Protein AF-A0A397GMY8-F1 (afdb_monomer_lite)

Organism: NCBI:txid1348612

Sequence (185 aa):
MIDEALAKQKSNYDAEIEKLRKEVQSSKAQKTQTPVPLTVEPVRQPRGPPSNLKTEEDYKNYYVAKILNDLGIYSNEDLDSHYPKKPFQRTNQSTRIDRIESKVDEIGQMTSQFGKMVLENQSGKPLKKSNRTQRYYPFQPIKQENYDYSNNEENSGYNEEDNIWYDDNSDVSLSSNEKKNRYYH

pLDDT: mean 70.12, std 17.94, range [33.12, 95.62]

Foldseek 3Di:
DVVVVVVVVVVVVVVVVVVVVVVVVVVVVPPDDDPDPPPPVPPDDPDDQAPPDDDPVSNVVLVVLVVCVVVVNHPPVNSCVSRPRDDDPPDPVVVVVVVVVVVVVVVVVVVVVVVVVVVVVVVPDDDPDDPPPPPDDDDDDDDDDDDPPPDDPPPQDQDPVVRDTDDPDDDDDDDDDDDDDDDDD

Structure (mmCIF, N/CA/C/O backbone):
data_AF-A0A397GMY8-F1
#
_entry.id   AF-A0A397GMY8-F1
#
loop_
_atom_site.group_PDB
_atom_site.id
_atom_site.type_symbol
_atom_site.label_atom_id
_atom_site.label_alt_id
_atom_site.label_comp_id
_atom_site.label_asym_id
_atom_site.label_entity_id
_atom_site.label_seq_id
_atom_site.pdbx_PDB_ins_code
_atom_site.Cartn_x
_atom_site.Cartn_y
_atom_site.Cartn_z
_atom_site.occupancy
_atom_site.B_iso_or_equiv
_atom_site.auth_seq_id
_atom_site.auth_comp_id
_atom_site.auth_asym_id
_atom_site.auth_atom_id
_atom_site.pdbx_PDB_model_num
ATOM 1 N N . MET A 1 1 ? -13.100 20.549 -62.071 1.00 59.94 1 MET A N 1
ATOM 2 C CA . MET A 1 1 ? -12.864 19.179 -61.552 1.00 59.94 1 MET A CA 1
ATOM 3 C C . MET A 1 1 ? -12.151 19.171 -60.200 1.00 59.94 1 MET A C 1
ATOM 5 O O . MET A 1 1 ? -12.573 18.412 -59.341 1.00 59.94 1 MET A O 1
ATOM 9 N N . ILE A 1 2 ? -11.120 19.998 -59.973 1.00 68.00 2 ILE A N 1
ATOM 10 C CA . ILE A 1 2 ? -10.393 20.038 -58.685 1.00 68.00 2 ILE A CA 1
ATOM 11 C C . ILE A 1 2 ? -11.270 20.588 -57.544 1.00 68.00 2 ILE A C 1
ATOM 13 O O . ILE A 1 2 ? -11.302 20.009 -56.461 1.00 68.00 2 ILE A O 1
ATOM 17 N N . ASP A 1 3 ? -12.053 21.637 -57.806 1.00 71.75 3 ASP A N 1
ATOM 18 C CA . ASP A 1 3 ? -12.891 22.273 -56.775 1.00 71.75 3 ASP A CA 1
ATOM 19 C C . ASP A 1 3 ? -14.032 21.371 -56.283 1.00 71.75 3 ASP A C 1
ATOM 21 O O . ASP A 1 3 ? -14.381 21.379 -55.105 1.00 71.75 3 ASP A O 1
ATOM 25 N N . GLU A 1 4 ? -14.573 20.534 -57.168 1.00 81.75 4 GLU A N 1
ATOM 26 C CA . GLU A 1 4 ? -15.649 19.592 -56.850 1.00 81.75 4 GLU A CA 1
ATOM 27 C C . GLU A 1 4 ? -15.143 18.409 -56.010 1.00 81.75 4 GLU A C 1
ATOM 29 O O . GLU A 1 4 ? -15.797 17.991 -55.054 1.00 81.75 4 GLU A O 1
ATOM 34 N N . ALA A 1 5 ? -13.934 17.916 -56.301 1.00 79.56 5 ALA A N 1
ATOM 35 C CA . ALA A 1 5 ? -13.281 16.889 -55.492 1.00 79.56 5 ALA A CA 1
ATOM 36 C C . ALA A 1 5 ? -12.968 17.400 -54.074 1.00 79.56 5 ALA A C 1
ATOM 38 O O . ALA A 1 5 ? -13.202 16.694 -53.091 1.00 79.56 5 ALA A O 1
ATOM 39 N N . LEU A 1 6 ? -12.509 18.650 -53.961 1.00 80.31 6 LEU A N 1
ATOM 40 C CA . LEU A 1 6 ? -12.202 19.288 -52.681 1.00 80.31 6 LEU A CA 1
ATOM 41 C C . LEU A 1 6 ? -13.476 19.573 -51.869 1.00 80.31 6 LEU A C 1
ATOM 43 O O . LEU A 1 6 ? -13.499 19.348 -50.657 1.00 80.31 6 LEU A O 1
ATOM 47 N N . ALA A 1 7 ? -14.560 19.997 -52.526 1.00 81.50 7 ALA A N 1
ATOM 48 C CA . ALA A 1 7 ? -15.867 20.169 -51.892 1.00 81.50 7 ALA A CA 1
ATOM 49 C C . ALA A 1 7 ? -16.423 18.841 -51.351 1.00 81.50 7 ALA A C 1
ATOM 51 O O . ALA A 1 7 ? -16.904 18.784 -50.218 1.00 81.50 7 ALA A O 1
ATOM 52 N N . LYS A 1 8 ? -16.288 17.751 -52.118 1.00 82.19 8 LYS A N 1
ATOM 53 C CA . LYS A 1 8 ? -16.722 16.410 -51.700 1.00 82.19 8 LYS A CA 1
ATOM 54 C C . LYS A 1 8 ? -15.912 15.886 -50.512 1.00 82.19 8 LYS A C 1
ATOM 56 O O . LYS A 1 8 ? -16.476 15.296 -49.596 1.00 82.19 8 LYS A O 1
ATOM 61 N N . GLN A 1 9 ? -14.605 16.148 -50.488 1.00 85.44 9 GLN A N 1
ATOM 62 C CA . GLN A 1 9 ? -13.745 15.762 -49.371 1.00 85.44 9 GLN A CA 1
ATOM 63 C C . GLN A 1 9 ? -14.105 16.522 -48.084 1.00 85.44 9 GLN A C 1
ATOM 65 O O . GLN A 1 9 ? -14.228 15.902 -47.031 1.00 85.44 9 GLN A O 1
ATOM 70 N N . LYS A 1 10 ? -14.340 17.839 -48.169 1.00 84.62 10 LYS A N 1
ATOM 71 C CA . LYS A 1 10 ? -14.802 18.644 -47.025 1.00 84.62 10 LYS A CA 1
ATOM 72 C C . LYS A 1 10 ? -16.139 18.143 -46.481 1.00 84.62 10 LYS A C 1
ATOM 74 O O . LYS A 1 10 ? -16.249 17.899 -45.286 1.00 84.62 10 LYS A O 1
ATOM 79 N N . SER A 1 11 ? -17.100 17.875 -47.366 1.00 85.81 11 SER A N 1
ATOM 80 C CA . SER A 1 11 ? -18.403 17.323 -46.978 1.00 85.81 11 SER A CA 1
ATOM 81 C C . SER A 1 11 ? -18.294 15.968 -46.272 1.00 85.81 11 SER A C 1
ATOM 83 O O . SER A 1 11 ? -19.071 15.703 -45.357 1.00 85.81 11 SER A O 1
ATOM 85 N N . ASN A 1 12 ? -17.357 15.107 -46.681 1.00 85.81 12 ASN A N 1
ATOM 86 C CA . ASN A 1 12 ? -17.141 13.815 -46.028 1.00 85.81 12 ASN A CA 1
ATOM 87 C C . ASN A 1 12 ? -16.571 13.986 -44.613 1.00 85.81 12 ASN A C 1
ATOM 89 O O . ASN A 1 12 ? -17.054 13.339 -43.685 1.00 85.81 12 ASN A O 1
ATOM 93 N N . TYR A 1 13 ? -15.591 14.879 -44.435 1.00 88.75 13 TYR A N 1
ATOM 94 C CA . TYR A 1 13 ? -15.030 15.162 -43.112 1.00 88.75 13 TYR A CA 1
ATOM 95 C C . TYR A 1 13 ? -16.052 15.809 -42.175 1.00 88.75 13 TYR A C 1
ATOM 97 O O . TYR A 1 13 ? -16.130 15.433 -41.007 1.00 88.75 13 TYR A O 1
ATOM 105 N N . ASP A 1 14 ? -16.876 16.730 -42.676 1.00 90.75 14 ASP A N 1
ATOM 106 C CA . ASP A 1 14 ? -17.918 17.371 -41.871 1.00 90.75 14 ASP A CA 1
ATOM 107 C C . ASP A 1 14 ? -18.963 16.351 -41.382 1.00 90.75 14 ASP A C 1
ATOM 109 O O . ASP A 1 14 ? -19.343 16.366 -40.208 1.00 90.75 14 ASP A O 1
ATOM 113 N N . ALA A 1 15 ? -19.363 15.406 -42.242 1.00 91.06 15 ALA A N 1
ATOM 114 C CA . ALA A 1 15 ? -20.276 14.323 -41.874 1.00 91.06 15 ALA A CA 1
ATOM 115 C C . ALA A 1 15 ? -19.675 13.381 -40.812 1.00 91.06 15 ALA A C 1
ATOM 117 O O . ALA A 1 15 ? -20.372 12.943 -39.891 1.00 91.06 15 ALA A O 1
ATOM 118 N N . GLU A 1 16 ? -18.378 13.084 -40.904 1.00 89.19 16 GLU A N 1
ATOM 119 C CA . GLU A 1 16 ? -17.671 12.236 -39.942 1.00 89.19 16 GLU A CA 1
ATOM 120 C C . GLU A 1 16 ? -17.516 12.922 -38.575 1.00 89.19 16 GLU A C 1
ATOM 122 O O . GLU A 1 16 ? -17.766 12.305 -37.536 1.00 89.19 16 GLU A O 1
ATOM 127 N N . ILE A 1 17 ? -17.216 14.225 -38.562 1.00 90.75 17 ILE A N 1
ATOM 128 C CA . ILE A 1 17 ? -17.173 15.032 -37.336 1.00 90.75 17 ILE A CA 1
ATOM 129 C C . ILE A 1 17 ? -18.554 15.086 -36.672 1.00 90.75 17 ILE A C 1
ATOM 131 O O . ILE A 1 17 ? -18.655 14.952 -35.449 1.00 90.75 17 ILE A O 1
ATOM 135 N N . GLU A 1 18 ? -19.629 15.268 -37.442 1.00 91.50 18 GLU A N 1
ATOM 136 C CA . GLU A 1 18 ? -20.986 15.299 -36.889 1.00 91.50 18 GLU A CA 1
ATOM 137 C C . GLU A 1 18 ? -21.390 13.939 -36.296 1.00 91.50 18 GLU A C 1
ATOM 139 O O . GLU A 1 18 ? -21.986 13.880 -35.216 1.00 91.50 18 GLU A O 1
ATOM 144 N N . LYS A 1 19 ? -21.006 12.837 -36.954 1.00 93.00 19 LYS A N 1
ATOM 145 C CA . LYS A 1 19 ? -21.222 11.473 -36.455 1.00 93.00 19 LYS A CA 1
ATOM 146 C C . LYS A 1 19 ? -20.486 11.230 -35.136 1.00 93.00 19 LYS A C 1
ATOM 148 O O . LYS A 1 19 ? -21.114 10.792 -34.173 1.00 93.00 19 LYS A O 1
ATOM 153 N N . LEU A 1 20 ? -19.201 11.583 -35.058 1.00 89.19 20 LEU A N 1
ATOM 154 C CA . LEU A 1 20 ? -18.403 11.458 -33.833 1.00 89.19 20 LEU A CA 1
ATOM 155 C C . LEU A 1 20 ? -18.984 12.296 -32.687 1.00 89.19 20 LEU A C 1
ATOM 157 O O . LEU A 1 20 ? -19.050 11.838 -31.548 1.00 89.19 20 LEU A O 1
ATOM 161 N N . ARG A 1 21 ? -19.474 13.510 -32.974 1.00 88.94 21 ARG A N 1
ATOM 162 C CA . ARG A 1 21 ? -20.148 14.350 -31.969 1.00 88.94 21 ARG A CA 1
ATOM 163 C C . ARG A 1 21 ? -21.420 13.692 -31.438 1.00 88.94 21 ARG A C 1
ATOM 165 O O . ARG A 1 21 ? -21.615 13.673 -30.223 1.00 88.94 21 ARG A O 1
ATOM 172 N N . LYS A 1 22 ? -22.252 13.125 -32.319 1.00 85.62 22 LYS A N 1
ATOM 173 C CA . LYS A 1 22 ? -23.475 12.400 -31.930 1.00 85.62 22 LYS A CA 1
ATOM 174 C C . LYS A 1 22 ? -23.156 11.156 -31.099 1.00 85.62 22 LYS A C 1
ATOM 176 O O . LYS A 1 22 ? -23.833 10.917 -30.105 1.00 85.62 22 LYS A O 1
ATOM 181 N N . GLU A 1 23 ? -22.104 10.416 -31.433 1.00 85.00 23 GLU A N 1
ATOM 182 C CA . GLU A 1 23 ? -21.654 9.241 -30.674 1.00 85.00 23 GLU A CA 1
ATOM 183 C C . GLU A 1 23 ? -21.132 9.612 -29.276 1.00 85.00 23 GLU A C 1
ATOM 185 O O . GLU A 1 23 ? -21.541 9.021 -28.275 1.00 85.00 23 GLU A O 1
ATOM 190 N N . VAL A 1 24 ? -20.315 10.666 -29.174 1.00 80.81 24 VAL A N 1
ATOM 191 C CA . VAL A 1 24 ? -19.826 11.199 -27.889 1.00 80.81 24 VAL A CA 1
ATOM 192 C C . VAL A 1 24 ? -20.966 11.775 -27.041 1.00 80.81 24 VAL A C 1
ATOM 194 O O . VAL A 1 24 ? -20.920 11.727 -25.813 1.00 80.81 24 VAL A O 1
ATOM 197 N N . GLN A 1 25 ? -22.004 12.333 -27.660 1.00 76.94 25 GLN A N 1
ATOM 198 C CA . GLN A 1 25 ? -23.170 12.835 -26.935 1.00 76.94 25 GLN A CA 1
ATOM 199 C C . GLN A 1 25 ? -24.112 11.697 -26.508 1.00 76.94 25 GLN A C 1
ATOM 201 O O . GLN A 1 25 ? -24.620 11.720 -25.387 1.00 76.94 25 GLN A O 1
ATOM 206 N N . SER A 1 26 ? -24.272 10.665 -27.340 1.00 70.75 26 SER A N 1
ATOM 207 C CA . SER A 1 26 ? -25.010 9.440 -27.010 1.00 70.75 26 SER A CA 1
ATOM 208 C C . SER A 1 26 ? -24.355 8.675 -25.855 1.00 70.75 26 SER A C 1
ATOM 210 O O . SER A 1 26 ? -25.053 8.223 -24.948 1.00 70.75 26 SER A O 1
ATOM 212 N N . SER A 1 27 ? -23.019 8.596 -25.814 1.00 60.44 27 SER A N 1
ATOM 213 C CA . SER A 1 27 ? -22.297 7.972 -24.693 1.00 60.44 27 SER A CA 1
ATOM 214 C C . SER A 1 27 ? -22.444 8.750 -23.379 1.00 60.44 27 SER A C 1
ATOM 216 O O . SER A 1 27 ? -22.433 8.156 -22.300 1.00 60.44 27 SER A O 1
ATOM 218 N N . LYS A 1 28 ? -22.665 10.071 -23.443 1.00 63.44 28 LYS A N 1
ATOM 219 C CA . LYS A 1 28 ? -23.006 10.891 -22.268 1.00 63.44 28 LYS A CA 1
ATOM 220 C C . LYS A 1 28 ? -24.454 10.693 -21.801 1.00 63.44 28 LYS A C 1
ATOM 222 O O . LYS A 1 28 ? -24.713 10.856 -20.612 1.00 63.44 28 LYS A O 1
ATOM 227 N N . ALA A 1 29 ? -25.375 10.322 -22.695 1.00 54.25 29 ALA A N 1
ATOM 228 C CA . ALA A 1 29 ? -26.804 10.184 -22.399 1.00 54.25 29 ALA A CA 1
ATOM 229 C C . ALA A 1 29 ? -27.218 8.812 -21.820 1.00 54.25 29 ALA A C 1
ATOM 231 O O . ALA A 1 29 ? -28.279 8.719 -21.214 1.00 54.25 29 ALA A O 1
ATOM 232 N N . GLN A 1 30 ? -26.398 7.759 -21.934 1.00 51.75 30 GLN A N 1
ATOM 233 C CA . GLN A 1 30 ? -26.712 6.423 -21.386 1.00 51.75 30 GLN A CA 1
ATOM 234 C C . GLN A 1 30 ? -26.309 6.206 -19.914 1.00 51.75 30 GLN A C 1
ATOM 236 O O . GLN A 1 30 ? -26.432 5.100 -19.391 1.00 51.75 30 GLN A O 1
ATOM 241 N N . LYS A 1 31 ? -25.876 7.245 -19.189 1.00 49.44 31 LYS A N 1
ATOM 242 C CA . LYS A 1 31 ? -25.681 7.155 -17.732 1.00 49.44 31 LYS A CA 1
ATOM 243 C C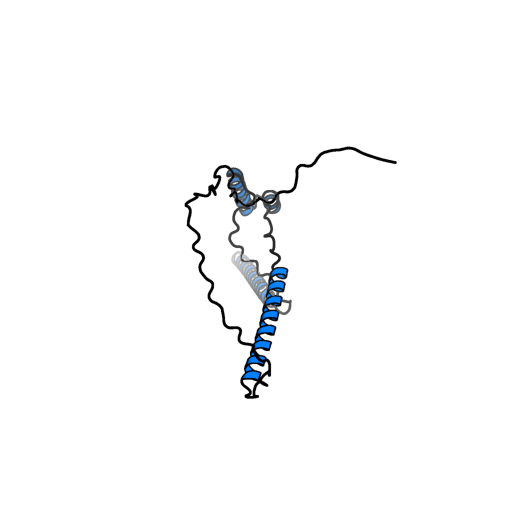 . LYS A 1 31 ? -26.978 7.477 -16.993 1.00 49.44 31 LYS A C 1
ATOM 245 O O . LYS A 1 31 ? -27.103 8.521 -16.358 1.00 49.44 31 LYS A O 1
ATOM 250 N N . THR A 1 32 ? -27.948 6.571 -17.042 1.00 48.78 32 THR A N 1
ATOM 251 C CA . THR A 1 32 ? -29.025 6.541 -16.045 1.00 48.78 32 THR A CA 1
ATOM 252 C C . THR A 1 32 ? -29.371 5.094 -15.711 1.00 48.78 32 THR A C 1
ATOM 254 O O . THR A 1 32 ? -29.812 4.335 -16.563 1.00 48.78 32 THR A O 1
ATOM 257 N N . GLN A 1 33 ? -29.148 4.758 -14.438 1.00 51.38 33 GLN A N 1
ATOM 258 C CA . GLN A 1 33 ? -29.532 3.533 -13.733 1.00 51.38 33 GLN A CA 1
ATOM 259 C C . GLN A 1 33 ? -28.723 2.249 -14.008 1.00 51.38 33 GLN A C 1
ATOM 261 O O . GLN A 1 33 ? -29.194 1.281 -14.590 1.00 51.38 33 GLN A O 1
ATOM 266 N N . THR A 1 34 ? -27.542 2.196 -13.396 1.00 36.69 34 THR A N 1
ATOM 267 C CA . THR A 1 34 ? -26.899 0.955 -12.931 1.00 36.69 34 THR A CA 1
ATOM 268 C C . THR A 1 34 ? -26.299 1.229 -11.551 1.00 36.69 34 THR A C 1
ATOM 270 O O . THR A 1 34 ? -25.836 2.353 -11.326 1.00 36.69 34 THR A O 1
ATOM 273 N N . PRO A 1 35 ? -26.345 0.271 -10.604 1.00 43.84 35 PRO A N 1
ATOM 274 C CA . PRO A 1 35 ? -25.866 0.484 -9.243 1.00 43.84 35 PRO A CA 1
ATOM 275 C C . PRO A 1 35 ? -24.399 0.901 -9.300 1.00 43.84 35 PRO A C 1
ATOM 277 O O . PRO A 1 35 ? -23.621 0.320 -10.051 1.00 43.84 35 PRO A O 1
ATOM 280 N N . VAL A 1 36 ? -24.060 1.944 -8.543 1.00 48.28 36 VAL A N 1
ATOM 281 C CA . VAL A 1 36 ? -22.726 2.543 -8.457 1.00 48.28 36 VAL A CA 1
ATOM 282 C C . VAL A 1 36 ? -21.673 1.436 -8.335 1.00 48.28 36 VAL A C 1
ATOM 284 O O . VAL A 1 36 ? -21.601 0.801 -7.279 1.00 48.28 36 VAL A O 1
ATOM 287 N N . PRO A 1 37 ? -20.825 1.191 -9.353 1.00 43.59 37 PRO A N 1
ATOM 288 C CA . PRO A 1 37 ? -19.599 0.477 -9.092 1.00 43.59 37 PRO A CA 1
ATOM 289 C C . PRO A 1 37 ? -18.752 1.446 -8.272 1.00 43.59 37 PRO A C 1
ATOM 291 O O . PRO A 1 37 ? -18.191 2.407 -8.798 1.00 43.59 37 PRO A O 1
ATOM 294 N N . LEU A 1 38 ? -18.653 1.212 -6.964 1.00 55.72 38 LEU A N 1
ATOM 295 C CA . LEU A 1 38 ? -17.537 1.725 -6.173 1.00 55.72 38 LEU A CA 1
ATOM 296 C C . LEU A 1 38 ? -16.264 0.984 -6.615 1.00 55.72 38 LEU A C 1
ATOM 298 O O . LEU A 1 38 ? -15.602 0.318 -5.830 1.00 55.72 38 LEU A O 1
ATOM 302 N N . THR A 1 39 ? -15.906 1.094 -7.894 1.00 47.00 39 THR A N 1
ATOM 303 C CA . THR A 1 39 ? -14.549 0.864 -8.371 1.00 47.00 39 THR A CA 1
ATOM 304 C C . THR A 1 39 ? -13.845 2.204 -8.253 1.00 47.00 39 THR A C 1
ATOM 306 O O . THR A 1 39 ? -13.506 2.857 -9.234 1.00 47.00 39 THR A O 1
ATOM 309 N N . VAL A 1 40 ? -13.675 2.650 -7.006 1.00 49.47 40 VAL A N 1
ATOM 310 C CA . VAL A 1 40 ? -12.580 3.562 -6.703 1.00 49.47 40 VAL A CA 1
ATOM 311 C C . VAL A 1 40 ? -11.350 2.741 -7.045 1.00 49.47 40 VAL A C 1
ATOM 313 O O . VAL A 1 40 ? -11.029 1.796 -6.321 1.00 49.47 40 VAL A O 1
ATOM 316 N N . GLU A 1 41 ? -10.723 3.012 -8.193 1.00 53.16 41 GLU A N 1
ATOM 317 C CA . GLU A 1 41 ? -9.382 2.497 -8.418 1.00 53.16 41 GLU A CA 1
ATOM 318 C C . GLU A 1 41 ? -8.587 2.902 -7.180 1.00 53.16 41 GLU A C 1
ATOM 320 O O . GLU A 1 41 ? -8.535 4.098 -6.871 1.00 53.16 41 GLU A O 1
ATOM 325 N N . PRO A 1 42 ? -8.070 1.942 -6.392 1.00 57.62 42 PRO A N 1
ATOM 326 C CA . PRO A 1 42 ? -7.330 2.293 -5.199 1.00 57.62 42 PRO A CA 1
ATOM 327 C C . PRO A 1 42 ? -6.226 3.217 -5.677 1.00 57.62 42 PRO A C 1
ATOM 329 O O . PRO A 1 42 ? -5.451 2.791 -6.530 1.00 57.62 42 PRO A O 1
ATOM 332 N N . VAL A 1 43 ? -6.216 4.467 -5.194 1.00 44.69 43 VAL A N 1
ATOM 333 C CA . VAL A 1 43 ? -5.192 5.467 -5.508 1.00 44.69 43 VAL A CA 1
ATOM 334 C C . VAL A 1 43 ? -3.864 4.765 -5.295 1.00 44.69 43 VAL A C 1
ATOM 336 O O . VAL A 1 43 ? -3.464 4.494 -4.159 1.00 44.69 43 VAL A O 1
ATOM 339 N N . ARG A 1 44 ? -3.258 4.311 -6.397 1.00 51.59 44 ARG A N 1
ATOM 340 C CA . ARG A 1 44 ? -2.115 3.415 -6.328 1.00 51.59 44 ARG A CA 1
ATOM 341 C C . ARG A 1 44 ? -0.978 4.319 -5.916 1.00 51.59 44 ARG A C 1
ATOM 343 O O . ARG A 1 44 ? -0.407 5.008 -6.753 1.00 51.59 44 ARG A O 1
ATOM 350 N N . GLN A 1 45 ? -0.674 4.336 -4.620 1.00 56.62 45 GLN A N 1
ATOM 351 C CA . GLN A 1 45 ? 0.606 4.851 -4.158 1.00 56.62 45 GLN A CA 1
ATOM 352 C C . GLN A 1 45 ? 1.685 4.275 -5.082 1.00 56.62 45 GLN A C 1
ATOM 354 O O . GLN A 1 45 ? 1.579 3.081 -5.411 1.00 56.62 45 GLN A O 1
ATOM 359 N N . PRO A 1 46 ? 2.654 5.092 -5.544 1.00 52.78 46 PRO A N 1
ATOM 360 C CA . PRO A 1 46 ? 3.699 4.636 -6.448 1.00 52.78 46 PRO A CA 1
ATOM 361 C C . PRO A 1 46 ? 4.330 3.398 -5.824 1.00 52.78 46 PRO A C 1
ATOM 363 O O . PRO A 1 46 ? 4.969 3.451 -4.774 1.00 52.78 46 PRO A O 1
ATOM 366 N N . ARG A 1 47 ? 4.000 2.242 -6.401 1.00 65.56 47 ARG A N 1
ATOM 367 C CA . ARG A 1 47 ? 4.284 0.963 -5.769 1.00 65.56 47 ARG A CA 1
ATOM 368 C C . ARG A 1 47 ? 5.739 0.685 -6.095 1.00 65.56 47 ARG A C 1
ATOM 370 O O . ARG A 1 47 ? 6.087 0.554 -7.269 1.00 65.56 47 ARG A O 1
ATOM 377 N N . GLY A 1 48 ? 6.566 0.706 -5.056 1.00 71.00 48 GLY A N 1
ATOM 378 C CA . GLY A 1 48 ? 7.987 0.424 -5.164 1.00 71.00 48 GLY A CA 1
ATOM 379 C C . GLY A 1 48 ? 8.253 -0.966 -5.750 1.00 71.00 48 GLY A C 1
ATOM 380 O O . GLY A 1 48 ? 7.312 -1.746 -5.955 1.00 71.00 48 GLY A O 1
ATOM 381 N N . PRO A 1 49 ? 9.527 -1.276 -6.028 1.00 79.19 49 PRO A N 1
ATOM 382 C CA . PRO A 1 49 ? 9.928 -2.622 -6.408 1.00 79.19 49 PRO A CA 1
ATOM 383 C C . PRO A 1 49 ? 9.363 -3.662 -5.428 1.00 79.19 49 PRO A C 1
ATOM 385 O O . PRO A 1 49 ? 9.182 -3.363 -4.240 1.00 79.19 49 PRO A O 1
ATOM 388 N N . PRO A 1 50 ? 9.024 -4.865 -5.912 1.00 80.50 50 PRO A N 1
ATOM 389 C CA . PRO A 1 50 ? 8.470 -5.896 -5.057 1.00 80.50 50 PRO A CA 1
ATOM 390 C C . PRO A 1 50 ? 9.469 -6.245 -3.949 1.00 80.50 50 PRO A C 1
ATOM 392 O O . PRO A 1 50 ? 10.679 -6.304 -4.148 1.00 80.50 50 PRO A O 1
ATOM 395 N N . SER A 1 51 ? 8.951 -6.449 -2.738 1.00 73.12 51 SER A N 1
ATOM 396 C CA . SER A 1 51 ? 9.772 -6.616 -1.532 1.00 73.12 51 SER A CA 1
ATOM 397 C C . SER A 1 51 ? 10.526 -7.948 -1.463 1.00 73.12 51 SER A C 1
ATOM 399 O O . SER A 1 51 ? 11.243 -8.202 -0.500 1.00 73.12 51 SER A O 1
ATOM 401 N N . ASN A 1 52 ? 10.341 -8.824 -2.451 1.00 75.31 52 ASN A N 1
ATOM 402 C CA . ASN A 1 52 ? 11.052 -10.092 -2.569 1.00 75.31 52 ASN A CA 1
ATOM 403 C C . ASN A 1 52 ? 12.450 -9.946 -3.194 1.00 75.31 52 ASN A C 1
ATOM 405 O O . ASN A 1 52 ? 13.209 -10.911 -3.131 1.00 75.31 52 ASN A O 1
ATOM 409 N N . LEU A 1 53 ? 12.798 -8.782 -3.755 1.00 83.50 53 LEU A N 1
ATOM 410 C CA . LEU A 1 53 ? 14.122 -8.526 -4.324 1.00 83.50 53 LEU A CA 1
ATOM 411 C C . LEU A 1 53 ? 15.136 -8.321 -3.198 1.00 83.50 53 LEU A C 1
ATOM 413 O O . LEU A 1 53 ? 15.025 -7.392 -2.395 1.00 83.50 53 LEU A O 1
ATOM 417 N N . LYS A 1 54 ? 16.110 -9.229 -3.116 1.00 82.38 54 LYS A N 1
ATOM 418 C CA . LYS A 1 54 ? 17.125 -9.231 -2.052 1.00 82.38 54 LYS A CA 1
ATOM 419 C C . LYS A 1 54 ? 18.476 -8.723 -2.536 1.00 82.38 54 LYS A C 1
ATOM 421 O O . LYS A 1 54 ? 19.236 -8.208 -1.723 1.00 82.38 54 LYS A O 1
ATOM 426 N N . THR A 1 55 ? 18.773 -8.868 -3.827 1.00 89.06 55 THR A N 1
ATOM 427 C CA . THR A 1 55 ? 20.067 -8.495 -4.407 1.00 89.06 55 THR A CA 1
ATOM 428 C C . THR A 1 55 ? 19.946 -7.255 -5.285 1.00 89.06 55 THR A C 1
ATOM 430 O O . THR A 1 55 ? 18.893 -6.988 -5.862 1.00 89.06 55 THR A O 1
ATOM 433 N N . GLU A 1 56 ? 21.027 -6.483 -5.398 1.00 89.62 56 GLU A N 1
ATOM 434 C CA . GLU A 1 56 ? 21.072 -5.285 -6.248 1.00 89.62 56 GLU A CA 1
ATOM 435 C C . GLU A 1 56 ? 20.811 -5.615 -7.729 1.00 89.62 56 GLU A C 1
ATOM 437 O O . GLU A 1 56 ? 20.162 -4.847 -8.440 1.00 89.62 56 GLU A O 1
ATOM 442 N N . GLU A 1 57 ? 21.276 -6.777 -8.186 1.00 90.38 57 GLU A N 1
ATOM 443 C CA . GLU A 1 57 ? 21.035 -7.279 -9.539 1.00 90.38 57 GLU A CA 1
ATOM 444 C C . GLU A 1 57 ? 19.548 -7.551 -9.779 1.00 90.38 57 GLU A C 1
ATOM 446 O O . GLU A 1 57 ? 19.016 -7.128 -10.803 1.00 90.38 57 GLU A O 1
ATOM 451 N N . ASP A 1 58 ? 18.840 -8.141 -8.812 1.00 89.38 58 ASP A N 1
ATOM 452 C CA . ASP A 1 58 ? 17.391 -8.352 -8.910 1.00 89.38 58 ASP A CA 1
ATOM 453 C C . ASP A 1 58 ? 16.627 -7.027 -9.042 1.00 89.38 58 ASP A C 1
ATOM 455 O O . ASP A 1 58 ? 15.683 -6.929 -9.831 1.00 89.38 58 ASP A O 1
ATOM 459 N N . TYR A 1 59 ? 17.054 -5.986 -8.313 1.00 89.50 59 TYR A N 1
ATOM 460 C CA . TYR A 1 59 ? 16.497 -4.637 -8.453 1.00 89.50 59 TYR A CA 1
ATOM 461 C C . TYR A 1 59 ? 16.737 -4.072 -9.853 1.00 89.50 59 TYR A C 1
ATOM 463 O O . TYR A 1 59 ? 15.800 -3.561 -10.469 1.00 89.50 59 TYR A O 1
ATOM 471 N N . LYS A 1 60 ? 17.962 -4.178 -10.378 1.00 91.00 60 LYS A N 1
ATOM 472 C CA . LYS A 1 60 ? 18.296 -3.718 -11.736 1.00 91.00 60 LYS A CA 1
ATOM 473 C C . LYS A 1 60 ? 17.464 -4.452 -12.785 1.00 91.00 60 LYS A C 1
ATOM 475 O O . LYS A 1 60 ? 16.859 -3.805 -13.637 1.00 91.00 60 LYS A O 1
ATOM 480 N N . ASN A 1 61 ? 17.362 -5.773 -12.669 1.00 92.19 61 ASN A N 1
ATOM 481 C CA . ASN A 1 61 ? 16.593 -6.613 -13.582 1.00 92.19 61 ASN A CA 1
ATOM 482 C C . ASN A 1 61 ? 15.099 -6.255 -13.558 1.00 92.19 61 ASN A C 1
ATOM 484 O O . ASN A 1 61 ? 14.494 -6.104 -14.618 1.00 92.19 61 ASN A O 1
ATOM 488 N N . TYR A 1 62 ? 14.525 -6.002 -12.376 1.00 91.75 62 TYR A N 1
ATOM 489 C CA . TYR A 1 62 ? 13.146 -5.526 -12.249 1.00 91.75 62 TYR A CA 1
ATOM 490 C C . TYR A 1 62 ? 12.927 -4.180 -12.950 1.00 91.75 62 TYR A C 1
ATOM 492 O O . TYR A 1 62 ? 11.945 -4.018 -13.672 1.00 91.75 62 TYR A O 1
ATOM 500 N N . TYR A 1 63 ? 13.826 -3.208 -12.765 1.00 91.75 63 TYR A N 1
ATOM 501 C CA . TYR A 1 63 ? 13.689 -1.905 -13.423 1.00 91.75 63 TYR A CA 1
ATOM 502 C C . TYR A 1 63 ? 13.811 -2.011 -14.944 1.00 91.75 63 TYR A C 1
ATOM 504 O O . TYR A 1 63 ? 13.035 -1.371 -15.649 1.00 91.75 63 TYR A O 1
ATOM 512 N N . VAL A 1 64 ? 14.726 -2.841 -15.452 1.00 93.62 64 VAL A N 1
ATOM 513 C CA . VAL A 1 64 ? 14.849 -3.102 -16.893 1.00 93.62 64 VAL A CA 1
ATOM 514 C C . VAL A 1 64 ? 13.568 -3.736 -17.434 1.00 93.62 64 VAL A C 1
ATOM 516 O O . VAL A 1 64 ? 12.997 -3.222 -18.392 1.00 93.62 64 VAL A O 1
ATOM 519 N N . ALA A 1 65 ? 13.068 -4.794 -16.792 1.00 92.06 65 ALA A N 1
ATOM 520 C CA . ALA A 1 65 ? 11.833 -5.462 -17.197 1.00 92.06 65 ALA A CA 1
ATOM 521 C C . ALA A 1 65 ? 10.622 -4.516 -17.148 1.00 92.06 65 ALA A C 1
ATOM 523 O O . ALA A 1 65 ? 9.805 -4.508 -18.065 1.00 92.06 65 ALA A O 1
ATOM 524 N N . LYS A 1 66 ? 10.538 -3.659 -16.123 1.00 91.19 66 LYS A N 1
ATOM 525 C CA . LYS A 1 66 ? 9.491 -2.641 -16.004 1.00 91.19 66 LYS A CA 1
ATOM 526 C C . LYS A 1 66 ? 9.553 -1.616 -17.138 1.00 91.19 66 LYS A C 1
ATOM 528 O O . LYS A 1 66 ? 8.525 -1.323 -17.729 1.00 91.19 66 LYS A O 1
ATOM 533 N N . ILE A 1 67 ? 10.739 -1.109 -17.480 1.00 92.94 67 ILE A N 1
ATOM 534 C CA . ILE A 1 67 ? 10.902 -0.172 -18.604 1.00 92.94 67 ILE A CA 1
ATOM 535 C C . ILE A 1 67 ? 10.500 -0.845 -19.922 1.00 92.94 67 ILE A C 1
ATOM 537 O O . ILE A 1 67 ? 9.793 -0.248 -20.727 1.00 92.94 67 ILE A O 1
ATOM 541 N N . LEU A 1 68 ? 10.906 -2.099 -20.142 1.00 94.06 68 LEU A N 1
ATOM 542 C CA . LEU A 1 68 ? 10.510 -2.858 -21.332 1.00 94.06 68 LEU A CA 1
ATOM 543 C C . LEU A 1 68 ? 8.996 -3.118 -21.379 1.00 94.06 68 LEU A C 1
ATOM 545 O O . LEU A 1 68 ? 8.411 -3.130 -22.462 1.00 94.06 68 LEU A O 1
ATOM 549 N N . ASN A 1 69 ? 8.360 -3.295 -20.221 1.00 93.06 69 ASN A N 1
ATOM 550 C CA . ASN A 1 69 ? 6.913 -3.446 -20.099 1.00 93.06 69 ASN A CA 1
ATOM 551 C C . ASN A 1 69 ? 6.175 -2.138 -20.396 1.00 93.06 69 ASN A C 1
ATOM 553 O O . ASN A 1 69 ? 5.237 -2.142 -21.189 1.00 93.06 69 ASN A O 1
ATOM 557 N N . ASP A 1 70 ? 6.660 -1.015 -19.862 1.00 91.38 70 ASP A N 1
ATOM 558 C CA . ASP A 1 70 ? 6.130 0.324 -20.141 1.00 91.38 70 ASP A CA 1
ATOM 559 C C . ASP A 1 70 ? 6.260 0.685 -21.639 1.00 91.38 70 ASP A C 1
ATOM 561 O O . ASP A 1 70 ? 5.425 1.402 -22.189 1.00 91.38 70 ASP A O 1
ATOM 565 N N . LEU A 1 71 ? 7.281 0.151 -22.321 1.00 94.62 71 LEU A N 1
ATOM 566 C CA . LEU A 1 71 ? 7.481 0.270 -23.772 1.00 94.62 71 LEU A CA 1
ATOM 567 C C . LEU A 1 71 ? 6.625 -0.705 -24.604 1.00 94.62 71 LEU A C 1
ATOM 569 O O . LEU A 1 71 ? 6.653 -0.638 -25.832 1.00 94.62 71 LEU A O 1
ATOM 573 N N . GLY A 1 72 ? 5.889 -1.623 -23.969 1.00 91.38 72 GLY A N 1
ATOM 574 C CA . GLY A 1 72 ? 5.071 -2.640 -24.641 1.00 91.38 72 GLY A CA 1
ATOM 575 C C . GLY A 1 72 ? 5.865 -3.785 -25.283 1.00 91.38 72 GLY A C 1
ATOM 576 O O . GLY A 1 72 ? 5.306 -4.555 -26.058 1.00 91.38 72 GLY A O 1
ATOM 577 N N . ILE A 1 73 ? 7.161 -3.900 -24.979 1.00 94.12 73 ILE A N 1
ATOM 578 C CA . ILE A 1 73 ? 8.050 -4.962 -25.484 1.00 94.12 73 ILE A CA 1
ATOM 579 C C . ILE A 1 73 ? 7.962 -6.207 -24.590 1.00 94.12 73 ILE A C 1
ATOM 581 O O . ILE A 1 73 ? 8.184 -7.326 -25.046 1.00 94.12 73 ILE A O 1
ATOM 585 N N . TYR A 1 74 ? 7.633 -6.010 -23.315 1.00 92.00 74 TYR A N 1
ATOM 586 C CA . TYR A 1 74 ? 7.562 -7.056 -22.302 1.00 92.00 74 TYR A CA 1
ATOM 587 C C . TYR A 1 74 ? 6.132 -7.189 -21.766 1.00 92.00 74 TYR A C 1
ATOM 589 O O . TYR A 1 74 ? 5.500 -6.183 -21.438 1.00 92.00 74 TYR A O 1
ATOM 597 N N . SER A 1 75 ? 5.595 -8.410 -21.694 1.00 90.31 75 SER A N 1
ATOM 598 C CA . SER A 1 75 ? 4.200 -8.620 -21.288 1.00 90.31 75 SER A CA 1
ATOM 599 C C . SER A 1 75 ? 3.999 -8.376 -19.786 1.00 90.31 75 SER A C 1
ATOM 601 O O . SER A 1 75 ? 4.930 -8.491 -18.983 1.00 90.31 75 SER A O 1
ATOM 603 N N . ASN A 1 76 ? 2.776 -8.007 -19.393 1.00 87.56 76 ASN A N 1
ATOM 604 C CA . ASN A 1 76 ? 2.447 -7.815 -17.976 1.00 87.56 76 ASN A CA 1
ATOM 605 C C . ASN A 1 76 ? 2.450 -9.151 -17.228 1.00 87.56 76 ASN A C 1
ATOM 607 O O . ASN A 1 76 ? 2.791 -9.200 -16.049 1.00 87.56 76 ASN A O 1
ATOM 611 N N . GLU A 1 77 ? 2.077 -10.219 -17.927 1.00 88.62 77 GLU A N 1
ATOM 612 C CA . GLU A 1 77 ? 2.058 -11.588 -17.437 1.00 88.62 77 GLU A CA 1
ATOM 613 C C . GLU A 1 77 ? 3.477 -12.078 -17.131 1.00 88.62 77 GLU A C 1
ATOM 615 O O . GLU A 1 77 ? 3.709 -12.627 -16.055 1.00 88.62 77 GLU A O 1
ATOM 620 N N . ASP A 1 78 ? 4.439 -11.815 -18.021 1.00 89.38 78 ASP A N 1
ATOM 621 C CA . ASP A 1 78 ? 5.846 -12.162 -17.795 1.00 89.38 78 ASP A CA 1
ATOM 622 C C . ASP A 1 78 ? 6.432 -11.341 -16.641 1.00 89.38 78 ASP A C 1
ATOM 624 O O . ASP A 1 78 ? 7.125 -11.883 -15.775 1.00 89.38 78 ASP A O 1
ATOM 628 N N . LEU A 1 79 ? 6.099 -10.046 -16.569 1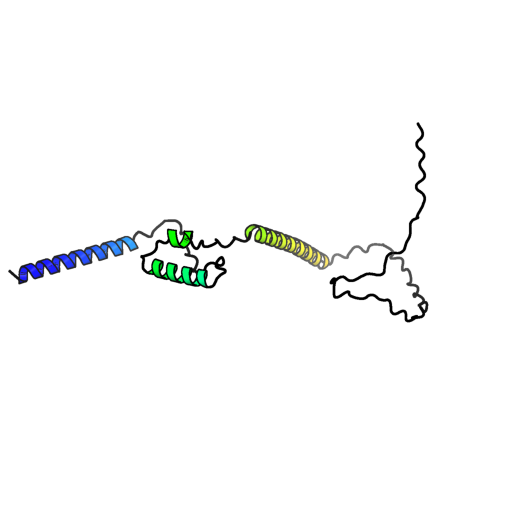.00 89.25 79 LEU A N 1
ATOM 629 C CA . LEU A 1 79 ? 6.539 -9.182 -15.476 1.00 89.25 79 LEU A CA 1
ATOM 630 C C . LEU A 1 79 ? 6.017 -9.661 -14.120 1.00 89.25 79 LEU A C 1
ATOM 632 O O . LEU A 1 79 ? 6.808 -9.785 -13.189 1.00 89.25 79 LEU A O 1
ATOM 636 N N . ASP A 1 80 ? 4.724 -9.957 -13.992 1.00 86.38 80 ASP A N 1
ATOM 637 C CA . ASP A 1 80 ? 4.147 -10.420 -12.723 1.00 86.38 80 ASP A CA 1
ATOM 638 C C . ASP A 1 80 ? 4.552 -11.870 -12.394 1.00 86.38 80 ASP A C 1
ATOM 640 O O . ASP A 1 80 ? 4.660 -12.226 -11.224 1.00 86.38 80 ASP A O 1
ATOM 644 N N . SER A 1 81 ? 4.864 -12.695 -13.400 1.00 86.69 81 SER A N 1
ATOM 645 C CA . SER A 1 81 ? 5.419 -14.044 -13.208 1.00 86.69 81 SER A CA 1
ATOM 646 C C . SER A 1 81 ? 6.803 -14.003 -12.551 1.00 86.69 81 SER A C 1
ATOM 648 O O . SER A 1 81 ? 7.044 -14.672 -11.542 1.00 86.69 81 SER A O 1
ATOM 650 N N . HIS A 1 82 ? 7.710 -13.178 -13.082 1.00 85.12 82 HIS A N 1
ATOM 651 C CA . HIS A 1 82 ? 9.068 -13.042 -12.550 1.00 85.12 82 HIS A CA 1
ATOM 652 C C . HIS A 1 82 ? 9.131 -12.184 -11.282 1.00 85.12 82 HIS A C 1
ATOM 654 O O . HIS A 1 82 ? 9.981 -12.404 -10.415 1.00 85.12 82 HIS A O 1
ATOM 660 N N . TYR A 1 83 ? 8.215 -11.227 -11.147 1.00 85.75 83 TYR A N 1
ATOM 661 C CA . TYR A 1 83 ? 8.201 -10.241 -10.075 1.00 85.75 83 TYR A CA 1
ATOM 662 C C . TYR A 1 83 ? 6.832 -10.176 -9.388 1.00 85.75 83 TYR A C 1
ATOM 664 O O . TYR A 1 83 ? 6.201 -9.114 -9.366 1.00 85.75 83 TYR A O 1
ATOM 672 N N . PRO A 1 84 ? 6.381 -11.289 -8.774 1.00 80.31 84 PRO A N 1
ATOM 673 C CA . PRO A 1 84 ? 5.027 -11.408 -8.268 1.00 80.31 84 PRO A CA 1
ATOM 674 C C . PRO A 1 84 ? 4.765 -10.385 -7.182 1.00 80.31 84 PRO A C 1
ATOM 676 O O . PRO A 1 84 ? 5.409 -10.338 -6.122 1.00 80.31 84 PRO A O 1
ATOM 679 N N . LYS A 1 85 ? 3.751 -9.564 -7.425 1.00 75.00 85 LYS A N 1
ATOM 680 C CA . LYS A 1 85 ? 3.332 -8.571 -6.456 1.00 75.00 85 LYS A CA 1
ATOM 681 C C . LYS A 1 85 ? 2.507 -9.240 -5.371 1.00 75.00 85 LYS A C 1
ATOM 683 O O . LYS A 1 85 ? 1.315 -9.485 -5.546 1.00 75.00 85 LYS A O 1
ATOM 688 N N . LYS A 1 86 ? 3.111 -9.470 -4.200 1.00 69.38 86 LYS A N 1
ATOM 689 C CA . LYS A 1 86 ? 2.353 -9.959 -3.040 1.00 69.38 86 LYS A CA 1
ATOM 690 C C . LYS A 1 86 ? 1.114 -9.075 -2.819 1.00 69.38 86 LYS A C 1
ATOM 692 O O . LYS A 1 86 ? 1.257 -7.849 -2.668 1.00 69.38 86 LYS A O 1
ATOM 697 N N . PRO A 1 87 ? -0.103 -9.652 -2.786 1.00 64.75 87 PRO A N 1
ATOM 698 C CA . PRO A 1 87 ? -1.242 -8.922 -2.270 1.00 64.75 87 PRO A CA 1
ATOM 699 C C . PRO A 1 87 ? -0.911 -8.559 -0.824 1.00 64.75 87 PRO A C 1
ATOM 701 O O . PRO A 1 87 ? -0.362 -9.377 -0.081 1.00 64.75 87 PRO A O 1
ATOM 704 N N . PHE A 1 88 ? -1.194 -7.317 -0.431 1.00 61.75 88 PHE A N 1
ATOM 705 C CA . PHE A 1 88 ? -1.113 -6.953 0.976 1.00 61.75 88 PHE A CA 1
ATOM 706 C C . PHE A 1 88 ? -1.996 -7.949 1.725 1.00 61.75 88 PHE A C 1
ATOM 708 O O . PHE A 1 88 ? -3.179 -8.072 1.396 1.00 61.75 88 PHE A O 1
ATOM 715 N N . GLN A 1 89 ? -1.412 -8.702 2.663 1.00 62.66 89 GLN A N 1
ATOM 716 C CA . GLN A 1 89 ? -2.198 -9.526 3.570 1.00 62.66 89 GLN A CA 1
ATOM 717 C C . GLN A 1 89 ? -3.230 -8.589 4.183 1.00 62.66 89 GLN A C 1
ATOM 719 O O . GLN A 1 89 ? -2.873 -7.649 4.897 1.00 62.66 89 GLN A O 1
ATOM 724 N N . ARG A 1 90 ? -4.506 -8.791 3.837 1.00 56.50 90 ARG A N 1
ATOM 725 C CA . ARG A 1 90 ? -5.593 -8.120 4.535 1.00 56.50 90 ARG A CA 1
ATOM 726 C C . ARG A 1 90 ? -5.446 -8.580 5.974 1.00 56.50 90 ARG A C 1
ATOM 728 O O . ARG A 1 90 ? -5.667 -9.747 6.281 1.00 56.50 90 ARG A O 1
ATOM 735 N N . THR A 1 91 ? -4.981 -7.684 6.835 1.00 61.28 91 THR A N 1
ATOM 736 C CA . THR A 1 91 ? -5.100 -7.889 8.273 1.00 61.28 91 THR A CA 1
ATOM 737 C C . THR A 1 91 ? -6.575 -8.179 8.546 1.00 61.28 91 THR A C 1
ATOM 739 O O . THR A 1 91 ? -7.432 -7.624 7.856 1.00 61.28 91 THR A O 1
ATOM 742 N N . ASN A 1 92 ? -6.886 -9.083 9.481 1.00 68.88 92 ASN A N 1
ATOM 743 C CA . ASN A 1 92 ? -8.263 -9.457 9.825 1.00 68.88 92 ASN A CA 1
ATOM 744 C C . ASN A 1 92 ? -8.979 -8.278 10.512 1.00 68.88 92 ASN A C 1
ATOM 746 O O . ASN A 1 92 ? -9.285 -8.3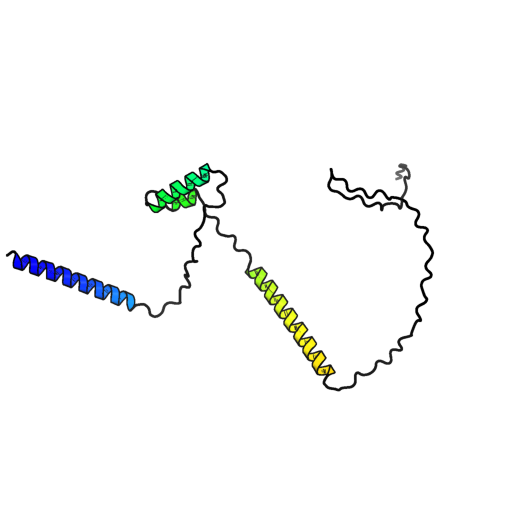20 11.704 1.00 68.88 92 ASN A O 1
ATOM 750 N N . GLN A 1 93 ? -9.197 -7.193 9.766 1.00 72.00 93 GLN A N 1
ATOM 751 C CA . GLN A 1 93 ? -9.796 -5.951 10.226 1.00 72.00 93 GLN A CA 1
ATOM 752 C C . GLN A 1 93 ? -11.200 -6.215 10.748 1.00 72.00 93 GLN A C 1
ATOM 754 O O . GLN A 1 93 ? -11.530 -5.662 11.782 1.00 72.00 93 GLN A O 1
ATOM 759 N N . SER A 1 94 ? -11.952 -7.137 10.137 1.00 72.31 94 SER A N 1
ATOM 760 C CA . SER A 1 94 ? -13.270 -7.562 10.623 1.00 72.31 94 SER A CA 1
ATOM 761 C C . SER A 1 94 ? -13.205 -8.058 12.068 1.00 72.31 94 SER A C 1
ATOM 763 O O . SER A 1 94 ? -13.772 -7.425 12.942 1.00 72.31 94 SER A O 1
ATOM 765 N N . THR A 1 95 ? -12.364 -9.054 12.374 1.00 76.75 95 THR A N 1
ATOM 766 C CA . THR A 1 95 ? -12.230 -9.547 13.762 1.00 76.75 95 THR A CA 1
ATOM 767 C C . THR A 1 95 ? -11.741 -8.482 14.745 1.00 76.75 95 THR A C 1
ATOM 769 O O . THR A 1 95 ? -12.021 -8.559 15.938 1.00 76.75 95 THR A O 1
ATOM 772 N N . ARG A 1 96 ? -10.972 -7.492 14.273 1.00 82.19 96 ARG A N 1
ATOM 773 C CA . ARG A 1 96 ? -10.506 -6.376 15.100 1.00 82.19 96 ARG A CA 1
ATOM 774 C C . ARG A 1 96 ? -11.624 -5.360 15.337 1.00 82.19 96 ARG A C 1
ATOM 776 O O . ARG A 1 96 ? -11.694 -4.835 16.439 1.00 82.19 96 ARG A O 1
ATOM 783 N N . ILE A 1 97 ? -12.465 -5.105 14.340 1.00 85.25 97 ILE A N 1
ATOM 784 C CA . ILE A 1 97 ? -13.629 -4.222 14.424 1.00 85.25 97 ILE A CA 1
ATOM 785 C C . ILE A 1 97 ? -14.682 -4.850 15.340 1.00 85.25 97 ILE A C 1
ATOM 787 O O . ILE A 1 97 ? -15.052 -4.202 16.309 1.00 85.25 97 ILE A O 1
ATOM 791 N N . ASP A 1 98 ? -15.019 -6.131 15.163 1.00 85.94 98 ASP A N 1
ATOM 792 C CA . ASP A 1 98 ? -15.974 -6.853 16.021 1.00 85.94 98 ASP A CA 1
ATOM 793 C C . ASP A 1 98 ? -15.557 -6.797 17.505 1.00 85.94 98 ASP A C 1
ATOM 795 O O . ASP A 1 98 ? -16.361 -6.562 18.407 1.00 85.94 98 ASP A O 1
ATOM 799 N N . ARG A 1 99 ? -14.251 -6.955 17.776 1.00 89.31 99 ARG A N 1
ATOM 800 C CA . ARG A 1 99 ? -13.679 -6.829 19.129 1.00 89.31 99 ARG A CA 1
ATOM 801 C C . ARG A 1 99 ? -13.765 -5.409 19.691 1.00 89.31 99 ARG A C 1
ATOM 803 O O . ARG A 1 99 ? -13.799 -5.255 20.908 1.00 89.31 99 ARG A O 1
ATOM 810 N N . ILE A 1 100 ? -13.711 -4.382 18.845 1.00 92.94 100 ILE A N 1
ATOM 811 C CA . ILE A 1 100 ? -13.823 -2.979 19.266 1.00 92.94 100 ILE A CA 1
ATOM 812 C C . ILE A 1 100 ? -15.288 -2.634 19.526 1.00 92.94 100 ILE A C 1
ATOM 814 O O . ILE A 1 100 ? -15.578 -2.089 20.585 1.00 92.94 100 ILE A O 1
ATOM 818 N N . GLU A 1 101 ? -16.196 -2.996 18.621 1.00 91.69 101 GLU A N 1
ATOM 819 C CA . GLU A 1 101 ? -17.642 -2.786 18.771 1.00 91.69 101 GLU A CA 1
ATOM 820 C C . GLU A 1 101 ? -18.157 -3.440 20.055 1.00 91.69 101 GLU A C 1
ATOM 822 O O . GLU A 1 101 ? -18.760 -2.768 20.888 1.00 91.69 101 GLU A O 1
ATOM 827 N N . SER A 1 102 ? -17.769 -4.695 20.309 1.00 92.00 102 SER A N 1
ATOM 828 C CA . SER A 1 102 ? -18.120 -5.393 21.550 1.00 92.00 102 SER A CA 1
ATOM 829 C C . SER A 1 102 ? -17.658 -4.655 22.817 1.00 92.00 102 SER A C 1
ATOM 831 O O . SER A 1 102 ? -18.405 -4.597 23.793 1.00 92.00 102 SER A O 1
ATOM 833 N N . LYS A 1 103 ? -16.455 -4.063 22.821 1.00 94.62 103 LYS A N 1
ATOM 834 C CA . LYS A 1 103 ? -15.959 -3.275 23.966 1.00 94.62 103 LYS A CA 1
ATOM 835 C C . LYS A 1 103 ? -16.680 -1.938 24.112 1.00 94.62 103 LYS A C 1
ATOM 837 O O . LYS A 1 103 ? -16.876 -1.471 25.230 1.00 94.62 103 LYS A O 1
ATOM 842 N N . VAL A 1 104 ? -17.053 -1.304 23.001 1.00 95.50 104 VAL A N 1
ATOM 843 C CA . VAL A 1 104 ? -17.826 -0.054 23.009 1.00 95.50 104 VAL A CA 1
ATOM 844 C C . VAL A 1 104 ? -19.215 -0.301 23.597 1.00 95.50 104 VAL A C 1
ATOM 846 O O . VAL A 1 104 ? -19.650 0.467 24.456 1.00 95.50 104 VAL A O 1
ATOM 849 N N . ASP A 1 105 ? -19.863 -1.403 23.221 1.00 95.00 105 ASP A N 1
ATOM 850 C CA . ASP A 1 105 ? -21.163 -1.800 23.765 1.00 95.00 105 ASP A CA 1
ATOM 851 C C . ASP A 1 105 ? -21.096 -2.093 25.271 1.00 95.00 105 ASP A C 1
ATOM 853 O O . ASP A 1 105 ? -21.966 -1.662 26.033 1.00 95.00 105 ASP A O 1
ATOM 857 N N . GLU A 1 106 ? -20.046 -2.779 25.730 1.00 94.50 106 GLU A N 1
ATOM 858 C CA . GLU A 1 106 ? -19.804 -3.040 27.155 1.00 94.50 106 GLU A CA 1
ATOM 859 C C . GLU A 1 106 ? -19.632 -1.733 27.953 1.00 94.50 106 GLU A C 1
ATOM 861 O O . GLU A 1 106 ? -20.275 -1.535 28.991 1.00 94.50 106 GLU A O 1
ATOM 866 N N . ILE A 1 107 ? -18.836 -0.788 27.439 1.00 95.62 107 ILE A N 1
ATOM 867 C CA . ILE A 1 107 ? -18.664 0.544 28.043 1.00 95.62 107 ILE A CA 1
ATOM 868 C C . ILE A 1 107 ? -19.996 1.311 28.062 1.00 95.62 107 ILE A C 1
ATOM 870 O O . ILE A 1 107 ? -20.333 1.947 29.067 1.00 95.62 107 ILE A O 1
ATOM 874 N N . GLY A 1 108 ? -20.789 1.233 26.991 1.00 94.50 108 GLY A N 1
ATOM 875 C CA . GLY A 1 108 ? -22.115 1.851 26.922 1.00 94.50 108 GLY A CA 1
ATOM 876 C C . GLY A 1 108 ? -23.065 1.321 28.002 1.00 94.50 108 GLY A C 1
ATOM 877 O O . GLY A 1 108 ? -23.778 2.091 28.651 1.00 94.50 108 GLY A O 1
ATOM 878 N N . GLN A 1 109 ? -23.026 0.016 28.274 1.00 92.81 109 GLN A N 1
ATOM 879 C CA . GLN A 1 109 ? -23.841 -0.595 29.325 1.00 92.81 109 GLN A CA 1
ATOM 880 C C . GLN A 1 109 ? -23.402 -0.161 30.728 1.00 92.81 109 GLN A C 1
ATOM 882 O O . GLN A 1 109 ? -24.247 0.248 31.530 1.00 92.81 109 GLN A O 1
ATOM 887 N N . MET A 1 110 ? -22.099 -0.185 31.026 1.00 93.81 110 MET A N 1
ATOM 888 C CA . MET A 1 110 ? -21.582 0.239 32.335 1.00 93.81 110 MET A CA 1
ATOM 889 C C . MET A 1 110 ? -21.854 1.720 32.618 1.00 93.81 110 MET A C 1
ATOM 891 O O . MET A 1 110 ? -22.273 2.080 33.719 1.00 93.81 110 MET A O 1
ATOM 895 N N . THR A 1 111 ? -21.666 2.587 31.620 1.00 89.38 111 THR A N 1
ATOM 896 C CA . THR A 1 111 ? -21.915 4.031 31.763 1.00 89.38 111 THR A CA 1
ATOM 897 C C . THR A 1 111 ? -23.402 4.334 31.955 1.00 89.38 111 THR A C 1
ATOM 899 O O . THR A 1 111 ? -23.752 5.182 32.778 1.00 89.38 111 THR A O 1
ATOM 902 N N . SER A 1 112 ? -24.292 3.586 31.291 1.00 90.62 112 SER A N 1
ATOM 903 C CA . SER A 1 112 ? -25.739 3.661 31.524 1.00 90.62 112 SER A CA 1
ATOM 904 C C . SER A 1 112 ? -26.124 3.244 32.948 1.00 90.62 112 SER A C 1
ATOM 906 O O . SER A 1 112 ? -26.908 3.935 33.604 1.00 90.62 112 SER A O 1
ATOM 908 N N . GLN A 1 113 ? -25.559 2.146 33.464 1.00 87.94 113 GLN A N 1
ATOM 909 C CA . GLN A 1 113 ? -25.806 1.697 34.840 1.00 87.94 113 GLN A CA 1
ATOM 910 C C . GLN A 1 113 ? -25.306 2.714 35.870 1.00 87.94 113 GLN A C 1
ATOM 912 O O . GLN A 1 113 ? -26.033 3.058 36.803 1.00 87.94 113 GLN A O 1
ATOM 917 N N . PHE A 1 114 ? -24.099 3.245 35.671 1.00 89.88 114 PHE A N 1
ATOM 918 C CA . PHE A 1 114 ? -23.541 4.279 36.534 1.00 89.88 114 PHE A CA 1
ATOM 919 C C . PHE A 1 114 ? -24.403 5.549 36.527 1.00 89.88 114 PHE A C 1
ATOM 921 O O . PHE A 1 114 ? -24.731 6.076 37.589 1.00 89.88 114 PHE A O 1
ATOM 928 N N . GLY A 1 115 ? -24.850 5.998 35.349 1.00 87.25 115 GLY A N 1
ATOM 929 C CA . GLY A 1 115 ? -25.750 7.145 35.217 1.00 87.25 115 GLY A CA 1
ATOM 930 C C . GLY A 1 115 ? -27.063 6.964 35.986 1.00 87.25 115 GLY A C 1
ATOM 931 O O . GLY A 1 115 ? -27.490 7.877 36.690 1.00 87.25 115 GLY A O 1
ATOM 932 N N . LYS A 1 116 ? -27.668 5.768 35.929 1.00 85.38 116 LYS A N 1
ATOM 933 C CA . LYS A 1 116 ? -28.881 5.433 36.698 1.00 85.38 116 LYS A CA 1
ATOM 934 C C . LYS A 1 116 ? -28.639 5.459 38.208 1.00 85.38 116 LYS A C 1
ATOM 936 O O . LYS A 1 116 ? -29.433 6.056 38.928 1.00 85.38 116 LYS A O 1
ATOM 941 N N . MET A 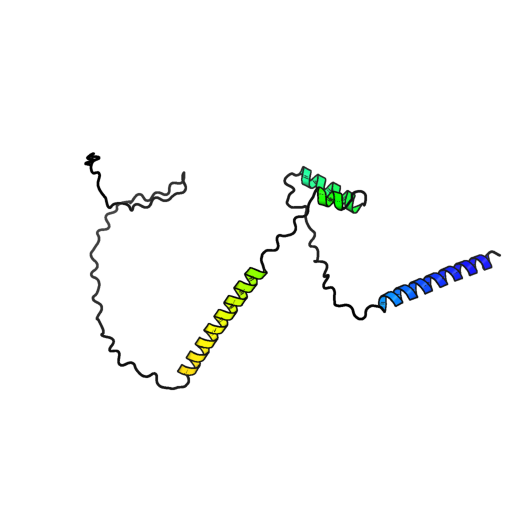1 117 ? -27.534 4.876 38.676 1.00 78.44 117 MET A N 1
ATOM 942 C CA . MET A 1 117 ? -27.162 4.870 40.096 1.00 78.44 117 MET A CA 1
ATOM 943 C C . MET A 1 117 ? -26.940 6.292 40.631 1.00 78.44 117 MET A C 1
ATOM 945 O O . MET A 1 117 ? -27.386 6.631 41.724 1.00 78.44 117 MET A O 1
ATOM 949 N N . VAL A 1 118 ? -26.274 7.150 39.857 1.00 80.19 118 VAL A N 1
ATOM 950 C CA . VAL A 1 118 ? -26.052 8.554 40.229 1.00 80.19 118 VAL A CA 1
ATOM 951 C C . VAL A 1 118 ? -27.375 9.321 40.309 1.00 80.19 118 VAL A C 1
ATOM 953 O O . VAL A 1 118 ? -27.582 10.059 41.270 1.00 80.19 118 VAL A O 1
ATOM 956 N N . LEU A 1 119 ? -28.294 9.115 39.359 1.00 78.19 119 LEU A N 1
ATOM 957 C CA . LEU A 1 119 ? -29.617 9.748 39.376 1.00 78.19 119 LEU A CA 1
ATOM 958 C C . LEU A 1 119 ? -30.479 9.268 40.557 1.00 78.19 119 LEU A C 1
ATOM 960 O O . LEU A 1 119 ? -31.164 10.068 41.193 1.00 78.19 119 LEU A O 1
ATOM 964 N N . GLU A 1 120 ? -30.425 7.974 40.878 1.00 69.12 120 GLU A N 1
ATOM 965 C CA . GLU A 1 120 ? -31.153 7.385 42.005 1.00 69.12 120 GLU A CA 1
ATOM 966 C C . GLU A 1 120 ? -30.640 7.897 43.358 1.00 69.12 120 GLU A C 1
ATOM 968 O O . GLU A 1 120 ? -31.443 8.166 44.248 1.00 69.12 120 GLU A O 1
ATOM 973 N N . ASN A 1 121 ? -29.328 8.122 43.488 1.00 63.06 121 ASN A N 1
ATOM 974 C CA . ASN A 1 121 ? -28.721 8.711 44.685 1.00 63.06 121 ASN A CA 1
ATOM 975 C C . ASN A 1 121 ? -28.979 10.227 44.820 1.00 63.06 121 ASN A C 1
ATOM 977 O O . ASN A 1 121 ? -28.905 10.761 45.926 1.00 63.06 121 ASN A O 1
ATOM 981 N N . GLN A 1 122 ? -29.272 10.929 43.717 1.00 63.28 122 GLN A N 1
ATOM 982 C CA . GLN A 1 122 ? -29.636 12.356 43.711 1.00 63.28 122 GLN A CA 1
ATOM 983 C C . GLN A 1 122 ? -31.135 12.596 43.934 1.00 63.28 122 GLN A C 1
ATOM 985 O O . GLN A 1 122 ? -31.524 13.611 44.511 1.00 63.28 122 GLN A O 1
ATOM 990 N N . SER A 1 123 ? -31.988 11.659 43.512 1.00 60.00 123 SER A N 1
ATOM 991 C CA . SER A 1 123 ? -33.378 11.572 43.963 1.00 60.00 123 SER A CA 1
ATOM 992 C C . SER A 1 123 ? -33.329 11.308 45.467 1.00 60.00 123 SER A C 1
ATOM 994 O O . SER A 1 123 ? -33.115 10.165 45.843 1.00 60.00 123 SER A O 1
ATOM 996 N N . GLY A 1 124 ? -33.483 12.338 46.310 1.00 56.88 124 GLY A N 1
ATOM 997 C CA . GLY A 1 124 ? -33.226 12.360 47.764 1.00 56.88 124 GLY A CA 1
ATOM 998 C C . GLY A 1 124 ? -34.006 11.370 48.648 1.00 56.88 124 GLY A C 1
ATOM 999 O O . GLY A 1 124 ? -34.574 11.743 49.671 1.00 56.88 124 GLY A O 1
ATOM 1000 N N . LYS A 1 125 ? -34.018 10.090 48.283 1.00 63.12 125 LYS A N 1
ATOM 1001 C CA . LYS A 1 125 ? -34.458 8.967 49.089 1.00 63.12 125 LYS A CA 1
ATOM 1002 C C . LYS A 1 125 ? -33.328 8.680 50.077 1.00 63.12 125 LYS A C 1
ATOM 1004 O O . LYS A 1 125 ? -32.202 8.423 49.650 1.00 63.12 125 LYS A O 1
ATOM 1009 N N . PRO A 1 126 ? -33.582 8.730 51.392 1.00 60.03 126 PRO A N 1
ATOM 1010 C CA . PRO A 1 126 ? -32.544 8.441 52.364 1.00 60.03 126 PRO A CA 1
ATOM 1011 C C . PRO A 1 126 ? -32.076 6.996 52.180 1.00 60.03 126 PRO A C 1
ATOM 1013 O O . PRO A 1 126 ? -32.884 6.065 52.241 1.00 60.03 126 PRO A O 1
ATOM 1016 N N . LEU A 1 127 ? -30.767 6.802 51.979 1.00 58.09 127 LEU A N 1
ATOM 1017 C CA . LEU A 1 127 ? -30.164 5.476 52.057 1.00 58.09 127 LEU A CA 1
ATOM 1018 C C . LEU A 1 127 ? -30.549 4.861 53.405 1.00 58.09 127 LEU A C 1
ATOM 1020 O O . LEU A 1 127 ? -30.260 5.421 54.468 1.00 58.09 127 LEU A O 1
ATOM 1024 N N . LYS A 1 128 ? -31.225 3.709 53.361 1.00 61.84 128 LYS A N 1
ATOM 1025 C CA . LYS A 1 128 ? -31.577 2.933 54.549 1.00 61.84 128 LYS A CA 1
ATOM 1026 C C . LYS A 1 128 ? -30.273 2.559 55.250 1.00 61.84 128 LYS A C 1
ATOM 1028 O O . LYS A 1 128 ? -29.539 1.692 54.780 1.00 61.84 128 LYS A O 1
ATOM 1033 N N . LYS A 1 129 ? -29.960 3.259 56.344 1.00 57.72 129 LYS A N 1
ATOM 1034 C CA . LYS A 1 129 ? -28.757 3.016 57.143 1.00 57.72 129 LYS A CA 1
ATOM 1035 C C . LYS A 1 129 ? -28.750 1.545 57.557 1.00 57.72 129 LYS A C 1
ATOM 1037 O O . LYS A 1 129 ? -29.674 1.066 58.210 1.00 57.72 129 LYS A O 1
ATOM 1042 N N . SER A 1 130 ? -27.727 0.821 57.122 1.00 62.91 130 SER A N 1
ATOM 1043 C CA . SER A 1 130 ? -27.460 -0.535 57.586 1.00 62.91 130 SER A CA 1
ATOM 1044 C C . SER A 1 130 ? -27.068 -0.468 59.062 1.00 62.91 130 SER A C 1
ATOM 1046 O O . SER A 1 130 ? -26.140 0.256 59.412 1.00 62.91 130 SER A O 1
ATOM 1048 N N . ASN A 1 131 ? -27.729 -1.240 59.928 1.00 61.03 131 ASN A N 1
ATOM 1049 C CA . ASN A 1 131 ? -27.369 -1.373 61.349 1.00 61.03 131 ASN A CA 1
ATOM 1050 C C . ASN A 1 131 ? -26.085 -2.201 61.562 1.00 61.03 131 ASN A C 1
ATOM 1052 O O . ASN A 1 131 ? -25.880 -2.767 62.635 1.00 61.03 131 ASN A O 1
ATOM 1056 N N . ARG A 1 132 ? -25.222 -2.336 60.546 1.00 64.44 132 ARG A N 1
ATOM 1057 C CA . ARG A 1 132 ? -23.982 -3.102 60.660 1.00 64.44 132 ARG A CA 1
ATOM 1058 C C . ARG A 1 132 ? -23.020 -2.327 61.550 1.00 64.44 132 ARG A C 1
ATOM 1060 O O . ARG A 1 132 ? -22.342 -1.412 61.095 1.00 64.44 132 ARG A O 1
ATOM 1067 N N . THR A 1 133 ? -22.979 -2.702 62.824 1.00 63.41 133 THR A N 1
ATOM 1068 C CA . THR A 1 133 ? -21.999 -2.228 63.798 1.00 63.41 133 THR A CA 1
ATOM 1069 C C . THR A 1 133 ? -20.608 -2.546 63.250 1.00 63.41 133 THR A C 1
ATOM 1071 O O . THR A 1 133 ? -20.154 -3.689 63.313 1.00 63.41 133 THR A O 1
ATOM 1074 N N . GLN A 1 134 ? -19.940 -1.561 62.647 1.00 62.56 134 GLN A N 1
ATOM 1075 C CA . GLN A 1 134 ? -18.515 -1.662 62.361 1.00 62.56 134 GLN A CA 1
ATOM 1076 C C . GLN A 1 134 ? -17.823 -1.699 63.720 1.00 62.56 134 GLN A C 1
ATOM 1078 O O . GLN A 1 134 ? -17.723 -0.686 64.409 1.00 62.56 134 GLN A O 1
ATOM 1083 N N . ARG A 1 135 ? -17.440 -2.900 64.165 1.00 66.94 135 ARG A N 1
ATOM 1084 C CA . ARG A 1 135 ? -16.616 -3.050 65.361 1.00 66.94 135 ARG A CA 1
ATOM 1085 C C . ARG A 1 135 ? -15.272 -2.408 65.044 1.00 66.94 135 ARG A C 1
ATOM 1087 O O . ARG A 1 135 ? -14.533 -2.900 64.197 1.00 66.94 135 ARG A O 1
ATOM 1094 N N . TYR A 1 136 ? -15.019 -1.270 65.678 1.00 63.34 136 TYR A N 1
ATOM 1095 C CA . TYR A 1 136 ? -13.758 -0.556 65.590 1.00 63.34 136 TYR A CA 1
ATOM 1096 C C . TYR A 1 136 ? -12.699 -1.393 66.311 1.00 63.34 136 TYR A C 1
ATOM 1098 O O . TYR A 1 136 ? -12.718 -1.496 67.536 1.00 63.34 136 TYR A O 1
ATOM 1106 N N . TYR A 1 137 ? -11.820 -2.044 65.554 1.00 69.50 137 TYR A N 1
ATOM 1107 C CA . TYR A 1 137 ? -10.615 -2.651 66.107 1.00 69.50 137 TYR A CA 1
ATOM 1108 C C . TYR A 1 137 ? -9.524 -1.574 66.091 1.00 69.50 137 TYR A C 1
ATOM 1110 O O . TYR A 1 137 ? -9.140 -1.140 65.004 1.00 69.50 137 TYR A O 1
ATOM 1118 N N . PRO A 1 138 ? -9.053 -1.079 67.250 1.00 66.75 138 PRO A N 1
ATOM 1119 C CA . PRO A 1 138 ? -7.961 -0.119 67.267 1.00 66.75 138 PRO A CA 1
ATOM 1120 C C . PRO A 1 138 ? -6.691 -0.786 66.726 1.00 66.75 138 PRO A C 1
ATOM 1122 O O . PRO A 1 138 ? -6.312 -1.871 67.170 1.00 66.75 138 PRO A O 1
ATOM 1125 N N . PHE A 1 139 ? -6.044 -0.134 65.761 1.00 61.16 139 PHE A N 1
ATOM 1126 C CA . PHE A 1 139 ? -4.748 -0.550 65.237 1.00 61.16 139 PHE A CA 1
ATOM 1127 C C . PHE A 1 139 ? -3.717 -0.562 66.370 1.00 61.16 139 PHE A C 1
ATOM 1129 O O . PHE A 1 139 ? -3.509 0.457 67.030 1.00 61.16 139 PHE A O 1
ATOM 1136 N N . GLN A 1 140 ? -3.067 -1.704 66.598 1.00 69.06 140 GLN A N 1
ATOM 1137 C CA . GLN A 1 140 ? -1.864 -1.740 67.424 1.00 69.06 140 GLN A CA 1
ATOM 1138 C C . GLN A 1 140 ? -0.669 -1.301 66.566 1.00 69.06 140 GLN A C 1
ATOM 1140 O O . GLN A 1 140 ? -0.528 -1.793 65.444 1.00 69.06 140 GLN A O 1
ATOM 1145 N N . PRO A 1 141 ? 0.177 -0.374 67.047 1.00 61.62 141 PRO A N 1
ATOM 1146 C CA . PRO A 1 141 ? 1.375 0.023 66.323 1.00 61.62 141 PRO A CA 1
ATOM 1147 C C . PRO A 1 141 ? 2.334 -1.167 66.220 1.00 61.62 141 PRO A C 1
ATOM 1149 O O . PRO A 1 141 ? 2.621 -1.838 67.214 1.00 61.62 141 PRO A O 1
ATOM 1152 N N . ILE A 1 142 ? 2.827 -1.420 65.010 1.00 62.31 142 ILE A N 1
ATOM 1153 C CA . ILE A 1 142 ? 3.866 -2.416 64.748 1.00 62.31 142 ILE A CA 1
ATOM 1154 C C . ILE A 1 142 ? 5.140 -1.925 65.443 1.00 62.31 142 ILE A C 1
ATOM 1156 O O . ILE A 1 142 ? 5.622 -0.830 65.151 1.00 62.31 142 ILE A O 1
ATOM 1160 N N . LYS A 1 143 ? 5.675 -2.708 66.384 1.00 63.94 143 LYS A N 1
ATOM 1161 C CA . LYS A 1 143 ? 7.004 -2.441 66.943 1.00 63.94 143 LYS A CA 1
ATOM 1162 C C . LYS A 1 143 ? 8.024 -2.722 65.841 1.00 63.94 143 LYS A C 1
ATOM 1164 O O . LYS A 1 143 ? 8.042 -3.823 65.302 1.00 63.94 143 LYS A O 1
ATOM 1169 N N . GLN A 1 144 ? 8.832 -1.726 65.491 1.00 58.81 144 GLN A N 1
ATOM 1170 C CA . GLN A 1 144 ? 10.004 -1.936 64.650 1.00 58.81 144 GLN A CA 1
ATOM 1171 C C . GLN A 1 144 ? 11.012 -2.744 65.467 1.00 58.81 144 GLN A C 1
ATOM 1173 O O . GLN A 1 144 ? 11.600 -2.230 66.418 1.00 58.81 144 GLN A O 1
ATOM 1178 N N . GLU A 1 145 ? 11.160 -4.022 65.144 1.00 54.12 145 GLU A N 1
ATOM 1179 C CA . GLU A 1 145 ? 12.338 -4.771 65.558 1.00 54.12 145 GLU A CA 1
ATOM 1180 C C . GLU A 1 145 ? 13.505 -4.260 64.707 1.00 54.12 145 GLU A C 1
ATOM 1182 O O . GLU A 1 145 ? 13.411 -4.202 63.479 1.00 54.12 145 GLU A O 1
ATOM 1187 N N . ASN A 1 146 ? 14.564 -3.792 65.371 1.00 50.78 146 ASN A N 1
ATOM 1188 C CA . ASN A 1 146 ? 15.808 -3.419 64.714 1.00 50.78 146 ASN A CA 1
ATOM 1189 C C . ASN A 1 146 ? 16.394 -4.686 64.090 1.00 50.78 146 ASN A C 1
ATOM 1191 O O . ASN A 1 146 ? 16.977 -5.509 64.792 1.00 50.78 146 ASN A O 1
ATOM 1195 N N . TYR A 1 147 ? 16.235 -4.840 62.781 1.00 46.34 147 TYR A N 1
ATOM 1196 C CA . TYR A 1 147 ? 17.127 -5.697 62.024 1.00 46.34 147 TYR A CA 1
ATOM 1197 C C . TYR A 1 147 ? 18.459 -4.956 61.925 1.00 46.34 147 TYR A C 1
ATOM 1199 O O . TYR A 1 147 ? 18.525 -3.866 61.351 1.00 46.34 147 TYR A O 1
ATOM 1207 N N . ASP A 1 148 ? 19.505 -5.523 62.524 1.00 43.16 148 ASP A N 1
ATOM 1208 C CA . ASP A 1 148 ? 20.873 -5.132 62.213 1.00 43.16 148 ASP A CA 1
ATOM 1209 C C . ASP A 1 148 ? 21.069 -5.331 60.707 1.00 43.16 148 ASP A C 1
ATOM 1211 O O . ASP A 1 148 ? 21.034 -6.457 60.208 1.00 43.16 148 ASP A O 1
ATOM 1215 N N . TYR A 1 149 ? 21.261 -4.232 59.973 1.00 45.91 149 TYR A N 1
ATOM 1216 C CA . TYR A 1 149 ? 21.784 -4.272 58.611 1.00 45.91 149 TYR A CA 1
ATOM 1217 C C . TYR A 1 149 ? 23.247 -4.726 58.687 1.00 45.91 149 TYR A C 1
ATOM 1219 O O . TYR A 1 149 ? 24.186 -3.932 58.634 1.00 45.91 149 TYR A O 1
ATOM 1227 N N . SER A 1 150 ? 23.433 -6.031 58.859 1.00 43.00 150 SER A N 1
ATOM 1228 C CA . SER A 1 150 ? 24.666 -6.714 58.510 1.00 43.00 150 SER A CA 1
ATOM 1229 C C . SER A 1 150 ? 24.832 -6.569 57.003 1.00 43.00 150 SER A C 1
ATOM 1231 O O . SER A 1 150 ? 24.083 -7.176 56.242 1.00 43.00 150 SER A O 1
ATOM 1233 N N . ASN A 1 151 ? 25.789 -5.740 56.584 1.00 48.28 151 ASN A N 1
ATOM 1234 C CA . ASN A 1 151 ? 26.298 -5.708 55.217 1.00 48.28 151 ASN A CA 1
ATOM 1235 C C . ASN A 1 151 ? 26.745 -7.121 54.815 1.00 48.28 151 ASN A C 1
ATOM 1237 O O . ASN A 1 151 ? 27.878 -7.508 55.084 1.00 48.28 151 ASN A O 1
ATOM 1241 N N . ASN A 1 152 ? 25.860 -7.878 54.179 1.00 42.88 152 ASN A N 1
ATOM 1242 C CA . ASN A 1 152 ? 26.247 -8.951 53.284 1.00 42.88 152 ASN A CA 1
ATOM 1243 C C . ASN A 1 152 ? 25.938 -8.437 51.883 1.00 42.88 152 ASN A C 1
ATOM 1245 O O . ASN A 1 152 ? 24.778 -8.262 51.519 1.00 42.88 152 ASN A O 1
ATOM 1249 N N . GLU A 1 153 ? 26.992 -8.118 51.133 1.00 49.78 153 GLU A N 1
ATOM 1250 C CA . GLU A 1 153 ? 26.926 -7.989 49.680 1.00 49.78 153 GLU A CA 1
ATOM 1251 C C . GLU A 1 153 ? 26.469 -9.346 49.127 1.00 49.78 153 GLU 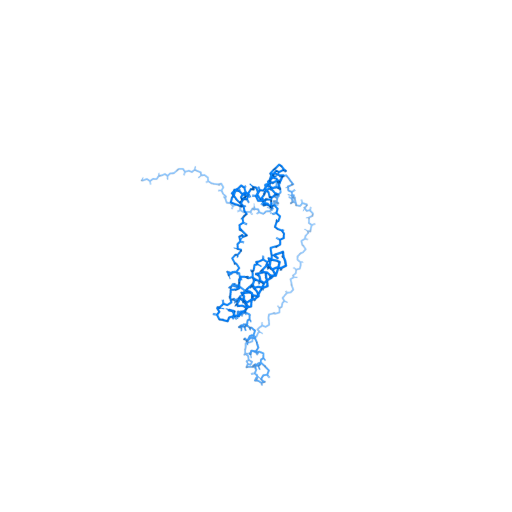A C 1
ATOM 1253 O O . GLU A 1 153 ? 27.273 -10.240 48.868 1.00 49.78 153 GLU A O 1
ATOM 1258 N N . GLU A 1 154 ? 25.154 -9.536 49.036 1.00 45.41 154 GLU A N 1
ATOM 1259 C CA . GLU A 1 154 ? 24.563 -10.711 48.414 1.00 45.41 154 GLU A CA 1
ATOM 1260 C C . GLU A 1 154 ? 24.735 -10.586 46.898 1.00 45.41 154 GLU A C 1
ATOM 1262 O O . GLU A 1 154 ? 24.197 -9.702 46.225 1.00 45.41 154 GLU A O 1
ATOM 1267 N N . ASN A 1 155 ? 25.589 -11.478 46.412 1.00 53.78 155 ASN A N 1
ATOM 1268 C CA . ASN A 1 155 ? 26.059 -11.715 45.059 1.00 53.78 155 ASN A CA 1
ATOM 1269 C C . ASN A 1 155 ? 24.916 -12.042 44.071 1.00 53.78 155 ASN A C 1
ATOM 1271 O O . ASN A 1 155 ? 24.871 -13.129 43.503 1.00 53.78 155 ASN A O 1
ATOM 1275 N N . SER A 1 156 ? 24.002 -11.103 43.823 1.00 56.66 156 SER A N 1
ATOM 1276 C CA . SER A 1 156 ? 23.089 -11.176 42.673 1.00 56.66 156 SER A CA 1
ATOM 1277 C C . SER A 1 156 ? 23.774 -10.562 41.447 1.00 56.66 156 SER A C 1
ATOM 1279 O O . SER A 1 156 ? 23.609 -9.394 41.098 1.00 56.66 156 SER A O 1
ATOM 1281 N N . GLY A 1 157 ? 24.652 -11.355 40.833 1.00 55.00 157 GLY A N 1
ATOM 1282 C CA . GLY A 1 157 ? 25.413 -10.963 39.650 1.00 55.00 157 GLY A CA 1
ATOM 1283 C C . GLY A 1 157 ? 24.643 -11.243 38.361 1.00 55.00 157 GLY A C 1
ATOM 1284 O O . GLY A 1 157 ? 24.309 -12.391 38.069 1.00 55.00 157 GLY A O 1
ATOM 1285 N N . TYR A 1 158 ? 24.408 -10.204 37.558 1.00 53.75 158 TYR A N 1
ATOM 1286 C CA . TYR A 1 158 ? 24.012 -10.366 36.159 1.00 53.75 158 TYR A CA 1
ATOM 1287 C C . TYR A 1 158 ? 25.146 -11.045 35.383 1.00 53.75 158 TYR A C 1
ATOM 1289 O O . TYR A 1 158 ? 26.257 -10.515 35.346 1.00 53.75 158 TYR A O 1
ATOM 1297 N N . ASN A 1 159 ? 24.884 -12.198 34.760 1.00 65.00 159 ASN A N 1
ATOM 1298 C CA . ASN A 1 159 ? 25.859 -12.813 33.861 1.00 65.00 159 ASN A CA 1
ATOM 1299 C C . ASN A 1 159 ? 25.686 -12.248 32.441 1.00 65.00 159 ASN A C 1
ATOM 1301 O O . ASN A 1 159 ? 24.710 -12.564 31.759 1.00 65.00 159 ASN A O 1
ATOM 1305 N N . GLU A 1 160 ? 26.641 -11.431 31.992 1.00 63.97 160 GLU A N 1
ATOM 1306 C CA . GLU A 1 160 ? 26.649 -10.832 30.649 1.00 63.97 160 GLU A CA 1
ATOM 1307 C C . GLU A 1 160 ? 26.886 -11.854 29.527 1.00 63.97 160 GLU A C 1
ATOM 1309 O O . GLU A 1 160 ? 26.481 -11.607 28.391 1.00 63.97 160 GLU A O 1
ATOM 1314 N N . GLU A 1 161 ? 27.493 -13.008 29.819 1.00 64.81 161 GLU A N 1
ATOM 1315 C CA . GLU A 1 161 ? 27.754 -14.039 28.804 1.00 64.81 161 GLU A CA 1
ATOM 1316 C C . GLU A 1 161 ? 26.479 -14.805 28.430 1.00 64.81 161 GLU A C 1
ATOM 1318 O O . GLU A 1 161 ? 26.265 -15.133 27.262 1.00 64.81 161 GLU A O 1
ATOM 1323 N N . ASP A 1 162 ? 25.596 -15.012 29.410 1.00 69.56 162 ASP A N 1
ATOM 1324 C CA . ASP A 1 162 ? 24.382 -15.816 29.253 1.00 69.56 162 ASP A CA 1
ATOM 1325 C C . ASP A 1 162 ? 23.087 -14.982 29.235 1.00 69.56 162 ASP A C 1
ATOM 1327 O O . ASP A 1 162 ? 22.021 -15.522 28.941 1.00 69.56 162 ASP A O 1
ATOM 1331 N N . ASN A 1 163 ? 23.148 -13.672 29.521 1.00 63.94 163 ASN A N 1
ATOM 1332 C CA . ASN A 1 163 ? 21.991 -12.765 29.633 1.00 63.94 163 ASN A CA 1
ATOM 1333 C C . ASN A 1 163 ? 20.888 -13.273 30.593 1.00 63.94 163 ASN A C 1
ATOM 1335 O O . ASN A 1 163 ? 19.692 -13.092 30.342 1.00 63.94 163 ASN A O 1
ATOM 1339 N N . ILE A 1 164 ? 21.266 -13.915 31.702 1.00 64.56 164 ILE A N 1
ATOM 1340 C CA . ILE A 1 164 ? 20.328 -14.457 32.698 1.00 64.56 164 ILE A CA 1
ATOM 1341 C C . ILE A 1 164 ? 20.680 -13.915 34.091 1.00 64.56 164 ILE A C 1
ATOM 1343 O O . ILE A 1 164 ? 21.851 -13.820 34.459 1.00 64.56 164 ILE A O 1
ATOM 1347 N N . TRP A 1 165 ? 19.644 -13.553 34.855 1.00 57.91 165 TRP A N 1
ATOM 1348 C CA . TRP A 1 165 ? 19.730 -13.226 36.281 1.00 57.91 165 TRP A CA 1
ATOM 1349 C C . TRP A 1 165 ? 19.551 -14.496 37.118 1.00 57.91 165 TRP A C 1
ATOM 1351 O O . TRP A 1 165 ? 18.634 -15.276 36.854 1.00 57.91 165 TRP A O 1
ATOM 1361 N N . TYR A 1 166 ? 20.399 -14.684 38.130 1.00 59.88 166 TYR A N 1
ATOM 1362 C CA . TYR A 1 166 ? 20.202 -15.720 39.141 1.00 59.88 166 TYR A CA 1
ATOM 1363 C C . TYR A 1 166 ? 19.526 -15.111 40.368 1.00 59.88 166 TYR A C 1
ATOM 1365 O O . TYR A 1 166 ? 20.036 -14.150 40.942 1.00 59.88 166 TYR A O 1
ATOM 1373 N N . ASP A 1 167 ? 18.392 -15.687 40.761 1.00 47.75 167 ASP A N 1
ATOM 1374 C CA . ASP A 1 167 ? 17.724 -15.362 42.016 1.00 47.75 167 ASP A CA 1
ATOM 1375 C C . ASP A 1 167 ? 18.175 -16.357 43.093 1.00 47.75 167 ASP A C 1
ATOM 1377 O O . ASP A 1 167 ? 17.940 -17.564 42.980 1.00 47.75 167 ASP A O 1
ATOM 1381 N N . ASP A 1 168 ? 18.800 -15.843 44.153 1.00 59.06 168 ASP A N 1
ATOM 1382 C CA . ASP A 1 168 ? 19.156 -16.595 45.359 1.00 59.06 168 ASP A CA 1
ATOM 1383 C C . ASP A 1 168 ? 17.880 -16.888 46.166 1.00 59.06 168 ASP A C 1
ATOM 1385 O O . ASP A 1 168 ? 17.538 -16.199 47.121 1.00 59.06 168 ASP A O 1
ATOM 1389 N N . ASN A 1 169 ? 17.090 -17.871 45.733 1.00 47.06 169 ASN A N 1
ATOM 1390 C CA . ASN A 1 169 ? 16.014 -18.445 46.543 1.00 47.06 169 ASN A CA 1
ATOM 1391 C C . ASN A 1 169 ? 15.706 -19.882 46.114 1.00 47.06 169 ASN A C 1
ATOM 1393 O O . ASN A 1 169 ? 14.707 -20.165 45.450 1.00 47.06 169 ASN A O 1
ATOM 1397 N N . SER A 1 170 ? 16.519 -20.827 46.582 1.00 42.34 170 SER A N 1
ATOM 1398 C CA . SER A 1 170 ? 16.018 -22.175 46.833 1.00 42.34 170 SER A CA 1
ATOM 1399 C C . SER A 1 170 ? 16.787 -22.843 47.962 1.00 42.34 170 SER A C 1
ATOM 1401 O O . SER A 1 170 ? 17.780 -23.520 47.727 1.00 42.34 170 SER A O 1
ATOM 1403 N N . ASP A 1 171 ? 16.268 -22.722 49.177 1.00 43.16 171 ASP A N 1
ATOM 1404 C CA . ASP A 1 171 ? 16.505 -23.731 50.199 1.00 43.16 171 ASP A CA 1
ATOM 1405 C C . ASP A 1 171 ? 15.225 -23.951 51.001 1.00 43.16 171 ASP A C 1
ATOM 1407 O O . ASP A 1 171 ? 14.901 -23.162 51.876 1.00 43.16 171 ASP A O 1
ATOM 1411 N N . VAL A 1 172 ? 14.509 -25.043 50.698 1.00 39.69 172 VAL A N 1
ATOM 1412 C CA . VAL A 1 172 ? 14.100 -26.042 51.704 1.00 39.69 172 VAL A CA 1
ATOM 1413 C C . VAL A 1 172 ? 14.026 -27.423 51.028 1.00 39.69 172 VAL A C 1
ATOM 1415 O O . VAL A 1 172 ? 13.035 -27.801 50.411 1.00 39.69 172 VAL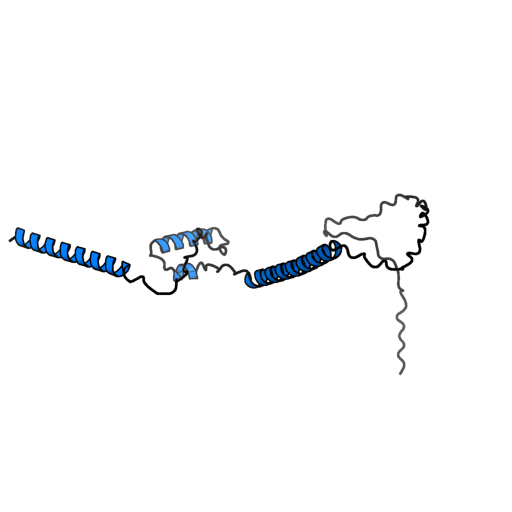 A O 1
ATOM 1418 N N . SER A 1 173 ? 15.147 -28.137 51.129 1.00 39.78 173 SER A N 1
ATOM 1419 C CA . SER A 1 173 ? 15.309 -29.568 51.438 1.00 39.78 173 SER A CA 1
ATOM 1420 C C . SER A 1 173 ? 14.126 -30.545 51.271 1.00 39.78 173 SER A C 1
ATOM 1422 O O . SER A 1 173 ? 13.119 -30.445 51.958 1.00 39.78 173 SER A O 1
ATOM 1424 N N . LEU A 1 174 ? 14.366 -31.647 50.538 1.00 37.78 174 LEU A N 1
ATOM 1425 C CA . LEU A 1 174 ? 13.976 -33.000 50.968 1.00 37.78 174 LEU A CA 1
ATOM 1426 C C . LEU A 1 174 ? 14.948 -34.073 50.426 1.00 37.78 174 LEU A C 1
ATOM 1428 O O . LEU A 1 174 ? 14.876 -34.506 49.283 1.00 37.78 174 LEU A O 1
ATOM 1432 N N . SER A 1 175 ? 15.815 -34.525 51.337 1.00 33.12 175 SER A N 1
ATOM 1433 C CA . SER A 1 175 ? 16.167 -35.929 51.592 1.00 33.12 175 SER A CA 1
ATOM 1434 C C . SER A 1 175 ? 16.740 -36.774 50.443 1.00 33.12 175 SER A C 1
ATOM 1436 O O . SER A 1 175 ? 16.042 -37.514 49.754 1.00 33.12 175 SER A O 1
ATOM 1438 N N . SER A 1 176 ? 18.072 -36.855 50.423 1.00 43.78 176 SER A N 1
ATOM 1439 C CA . SER A 1 176 ? 18.777 -38.116 50.178 1.00 43.78 176 SER A CA 1
ATOM 1440 C C . SER A 1 176 ? 18.203 -39.191 51.102 1.00 43.78 176 SER A C 1
ATOM 1442 O O . SER A 1 176 ? 18.308 -39.041 52.315 1.00 43.78 176 SER A O 1
ATOM 1444 N N . ASN A 1 177 ? 17.587 -40.244 50.564 1.00 35.78 177 ASN A N 1
ATOM 1445 C CA . ASN A 1 177 ? 17.399 -41.509 51.274 1.00 35.78 177 ASN A CA 1
ATOM 1446 C C . ASN A 1 177 ? 17.321 -42.684 50.282 1.00 35.78 177 ASN A C 1
ATOM 1448 O O . ASN A 1 177 ? 16.388 -42.827 49.502 1.00 35.78 177 ASN A O 1
ATOM 1452 N N . GLU A 1 178 ? 18.389 -43.481 50.327 1.00 37.53 178 GLU A N 1
ATOM 1453 C CA . GLU A 1 178 ? 18.523 -44.910 50.026 1.00 37.53 178 GLU A CA 1
ATOM 1454 C C . GLU A 1 178 ? 17.628 -45.561 48.952 1.00 37.53 178 GLU A C 1
ATOM 1456 O O . GLU A 1 178 ? 16.488 -45.961 49.181 1.00 37.53 178 GLU A O 1
ATOM 1461 N N . LYS A 1 179 ? 18.271 -45.919 47.832 1.00 47.47 179 LYS A N 1
ATOM 1462 C CA . LYS A 1 179 ? 17.929 -47.130 47.074 1.00 47.47 179 LYS A CA 1
ATOM 1463 C C . LYS A 1 179 ? 18.081 -48.356 47.987 1.00 47.47 179 LYS A C 1
ATOM 1465 O O . LYS A 1 179 ? 19.196 -48.837 48.182 1.00 47.47 179 LYS A O 1
ATOM 1470 N N . LYS A 1 180 ? 16.980 -48.914 48.492 1.00 44.34 180 LYS A N 1
ATOM 1471 C CA . LYS A 1 180 ? 16.933 -50.302 48.978 1.00 44.34 180 LYS A CA 1
ATOM 1472 C C . LYS A 1 180 ? 15.792 -51.049 48.306 1.00 44.34 180 LYS A C 1
ATOM 1474 O O . LYS A 1 180 ? 14.619 -50.835 48.587 1.00 44.34 180 LYS A O 1
ATOM 1479 N N . ASN A 1 181 ? 16.194 -51.952 47.416 1.00 50.31 181 ASN A N 1
ATOM 1480 C CA . ASN A 1 181 ? 15.385 -53.043 46.896 1.00 50.31 181 ASN A CA 1
ATOM 1481 C C . ASN A 1 181 ? 14.665 -53.767 48.040 1.00 50.31 181 ASN A C 1
ATOM 1483 O O . ASN A 1 181 ? 15.313 -54.121 49.025 1.00 50.31 181 ASN A O 1
ATOM 1487 N N . ARG A 1 182 ? 13.374 -54.061 47.864 1.00 43.62 182 ARG A N 1
ATOM 1488 C CA . ARG A 1 182 ? 12.737 -55.313 48.302 1.00 43.62 182 ARG A CA 1
ATOM 1489 C C . ARG A 1 182 ? 11.359 -55.434 47.646 1.00 43.62 182 ARG A C 1
ATOM 1491 O O . ARG A 1 182 ? 10.384 -54.846 48.096 1.00 43.62 182 ARG A O 1
ATOM 1498 N N . TYR A 1 183 ? 11.331 -56.199 46.559 1.00 46.06 183 TYR A N 1
ATOM 1499 C CA . TYR A 1 183 ? 10.141 -56.910 46.102 1.00 46.06 183 TYR A CA 1
ATOM 1500 C C . TYR A 1 183 ? 9.777 -57.970 47.147 1.00 46.06 183 TYR A C 1
ATOM 1502 O O . TYR A 1 183 ? 10.672 -58.662 47.629 1.00 46.06 183 TYR A O 1
ATOM 1510 N N . TYR A 1 184 ? 8.486 -58.137 47.424 1.00 45.78 184 TYR A N 1
ATOM 1511 C CA . TYR A 1 184 ? 7.927 -59.434 47.795 1.00 45.78 184 TYR A CA 1
ATOM 1512 C C . TYR A 1 184 ? 6.616 -59.646 47.035 1.00 45.78 184 TYR A C 1
ATOM 1514 O O . TYR A 1 184 ? 5.702 -58.823 47.117 1.00 45.78 184 TYR A O 1
ATOM 1522 N N . HIS A 1 185 ? 6.601 -60.737 46.268 1.00 39.91 185 HIS A N 1
ATOM 1523 C CA . HIS A 1 185 ? 5.460 -61.640 46.169 1.00 39.91 185 HIS A CA 1
ATOM 1524 C C . HIS A 1 185 ? 5.427 -62.511 47.425 1.00 39.91 185 HIS A C 1
ATOM 1526 O O . HIS A 1 185 ? 6.533 -62.820 47.933 1.00 39.91 185 HIS A O 1
#

Secondary structure (DSSP, 8-state):
-HHHHHHHHHHHHHHHHHHHHHHHHHHHHT-S-S-------------PSPTT--SHHHHHHHHHHHHHHHTTSS-HHHHHHHS--PPP----HHHHHHHHHHHHHHHHHHHHHHHHHHHHHHS-PPP----------PPPPPP--------------EETTTTEEPP------------------

Radius of gyration: 42.9 Å; chains: 1; bounding box: 62×84×129 Å